Protein AF-A0A7J4T6F4-F1 (afdb_monomer_lite)

Sequence (350 aa):
MRIIFLISVFSLFSIVASASTDGDSDGIIDSIDRCQNGEIDWVSNQSTDADGDGCRDSTEDWDDDNDGFDDDANSTIADDCPNAYGLSTQGGVLGCPDSDNDGWADLNDKFPEESTQWNDTDQDGYGDELSGYQGDSCPSQQGNSTIDKFGCLDKDGDGYSNDGDDLPDNPTQYFDLDGDGYGDNRSAGALQSDAFPMNPYQWYDNDGDGYGDNVVCVHYDAHPNDVNAWAADDECDIEDDDGFEFMIPGTKITISAWDLVGIFTGGPIAVWVIFSVATRDSRCHQFEVRLRDAKSRKEIEDIATEYEKALMLRMIGIHHGLRLERLRSEFDDVFEVRDAISGIIKDEEE

Radius of gyration: 46.36 Å; chains: 1; bounding box: 112×110×120 Å

pLDDT: mean 83.95, std 15.38, range [36.62, 98.31]

Secondary structure (DSSP, 8-state):
----------------------SS-SSS-TTT-SSSS---S---STTT-SSSSS--TTTT-SSTT-SS-BS-TTSTTB-SSTTS-----STT--SS--SSSSSS-TTT-S-TT-TT----SSSSS--S-TTSTT--SSTTS-----SSSTTS--SSSSSS-TTT-S-TT-TT----SSSSS-BS---TT-SSB-S-TT-TT----SSSSSSB-S--SSSB-S-TT-TT-----S--------TT-EEPTTSS-EE-HHHHHHHHH-HHHHHHHHHHHHHHHHHHHHHHHHHHH--SHHHHHHHHHHHHHHHHTTSS-HHHHHHHHHHHHHHHHHHHHHHHHHHHHHHTT-

Structure (mmCIF, N/CA/C/O backbone):
data_AF-A0A7J4T6F4-F1
#
_entry.id   AF-A0A7J4T6F4-F1
#
loop_
_atom_site.group_PDB
_atom_site.id
_atom_site.type_symbol
_atom_site.label_atom_id
_atom_site.label_alt_id
_atom_site.label_comp_id
_atom_site.label_asym_id
_atom_site.label_entity_id
_atom_site.label_seq_id
_atom_site.pdbx_PDB_ins_code
_atom_site.Cartn_x
_atom_site.Cartn_y
_atom_site.Cartn_z
_atom_site.occupancy
_atom_site.B_iso_or_equiv
_atom_site.auth_seq_id
_atom_site.auth_comp_id
_atom_site.auth_asym_id
_atom_site.auth_atom_id
_atom_site.pdbx_PDB_model_num
ATOM 1 N N . MET A 1 1 ? -19.482 -74.159 65.803 1.00 36.62 1 MET A N 1
ATOM 2 C CA . MET A 1 1 ? -18.417 -73.273 65.267 1.00 36.62 1 MET A CA 1
ATOM 3 C C . MET A 1 1 ? -19.081 -71.936 64.954 1.00 36.62 1 MET A C 1
ATOM 5 O O . MET A 1 1 ? -20.179 -71.983 64.427 1.00 36.62 1 MET A O 1
ATOM 9 N N . ARG A 1 2 ? -18.653 -70.805 65.547 1.00 42.31 2 ARG A N 1
ATOM 10 C CA . ARG A 1 2 ? -17.517 -69.939 65.119 1.00 42.31 2 ARG A CA 1
ATOM 11 C C . ARG A 1 2 ? -17.765 -69.391 63.696 1.00 42.31 2 ARG A C 1
ATOM 13 O O . ARG A 1 2 ? -17.997 -70.222 62.832 1.00 42.31 2 ARG A O 1
ATOM 20 N N . ILE A 1 3 ? -17.709 -68.090 63.373 1.00 41.94 3 ILE A N 1
ATOM 21 C CA . ILE A 1 3 ? -17.121 -66.868 63.999 1.00 41.94 3 ILE A CA 1
ATOM 22 C C . ILE A 1 3 ? -17.815 -65.633 63.317 1.00 41.94 3 ILE A C 1
ATOM 24 O O . ILE A 1 3 ? -18.235 -65.786 62.177 1.00 41.94 3 ILE A O 1
ATOM 28 N N . ILE A 1 4 ? -18.241 -64.548 64.002 1.00 48.31 4 ILE A N 1
ATOM 29 C CA . ILE A 1 4 ? -17.524 -63.253 64.250 1.00 48.31 4 ILE A CA 1
ATOM 30 C C . ILE A 1 4 ? -17.059 -62.561 62.933 1.00 48.31 4 ILE A C 1
ATOM 32 O O . ILE A 1 4 ? -16.386 -63.224 62.156 1.00 48.31 4 ILE A O 1
ATOM 36 N N . PHE A 1 5 ? -17.332 -61.284 62.586 1.00 42.12 5 PHE A N 1
ATOM 37 C CA . PHE A 1 5 ? -17.912 -60.069 63.241 1.00 42.12 5 PHE A CA 1
ATOM 38 C C . PHE A 1 5 ? -18.680 -59.201 62.170 1.00 42.12 5 PHE A C 1
ATOM 40 O O . PHE A 1 5 ? -18.727 -59.624 61.021 1.00 42.12 5 PHE A O 1
ATOM 47 N N . LEU A 1 6 ? -19.501 -58.159 62.448 1.00 47.72 6 LEU A N 1
ATOM 48 C CA . LEU A 1 6 ? -19.208 -56.708 62.685 1.00 47.72 6 LEU A CA 1
ATOM 49 C C . LEU A 1 6 ? -18.105 -56.124 61.754 1.00 47.72 6 LEU A C 1
ATOM 51 O O . LEU A 1 6 ? -17.053 -56.731 61.625 1.00 47.72 6 LEU A O 1
ATOM 55 N N . ILE A 1 7 ? -18.247 -54.979 61.065 1.00 47.44 7 ILE A N 1
ATOM 56 C CA . ILE A 1 7 ? -18.641 -53.626 61.524 1.00 47.44 7 ILE A CA 1
ATOM 57 C C . ILE A 1 7 ? -19.332 -52.823 60.394 1.00 47.44 7 ILE A C 1
ATOM 59 O O . ILE A 1 7 ? -18.981 -52.949 59.225 1.00 47.44 7 ILE A O 1
ATOM 63 N N . SER A 1 8 ? -20.266 -51.940 60.767 1.00 54.00 8 SER A N 1
ATOM 64 C CA . SER A 1 8 ? -20.819 -50.885 59.903 1.00 54.00 8 SER A CA 1
ATOM 65 C C . SER A 1 8 ? -19.787 -49.791 59.613 1.00 54.00 8 SER A C 1
ATOM 67 O O . SER A 1 8 ? -19.358 -49.107 60.541 1.00 54.00 8 SER A O 1
ATOM 69 N N . VAL A 1 9 ? -19.506 -49.538 58.333 1.00 51.91 9 VAL A N 1
ATOM 70 C CA . VAL A 1 9 ? -19.000 -48.239 57.863 1.00 51.91 9 VAL A CA 1
ATOM 71 C C . VAL A 1 9 ? -19.960 -47.708 56.800 1.00 51.91 9 VAL A C 1
ATOM 73 O O . VAL A 1 9 ? -19.644 -47.640 55.616 1.00 51.91 9 VAL A O 1
ATOM 76 N N . PHE A 1 10 ? -21.159 -47.311 57.243 1.00 49.94 10 PHE A N 1
ATOM 77 C CA . PHE A 1 10 ? -21.814 -46.166 56.613 1.00 49.94 10 PHE A CA 1
ATOM 78 C C . PHE A 1 10 ? -20.867 -44.984 56.813 1.00 49.94 10 PHE A C 1
ATOM 80 O O . PHE A 1 10 ? -20.823 -44.388 57.890 1.00 49.94 10 PHE A O 1
ATOM 87 N N . SER A 1 11 ? -20.039 -44.715 55.804 1.00 52.16 11 SER A N 1
ATOM 88 C CA . SER A 1 11 ? -19.241 -43.501 55.791 1.00 52.16 11 SER A CA 1
ATOM 89 C C . SER A 1 11 ? -20.221 -42.343 55.717 1.00 52.16 11 SER A C 1
ATOM 91 O O . SER A 1 11 ? -20.906 -42.174 54.707 1.00 52.16 11 SER A O 1
ATOM 93 N N . LEU A 1 12 ? -20.303 -41.566 56.799 1.00 50.31 12 LEU A N 1
ATOM 94 C CA . LEU A 1 12 ? -20.814 -40.212 56.712 1.00 50.31 12 LEU A CA 1
ATOM 95 C C . LEU A 1 12 ? -19.825 -39.412 55.858 1.00 50.31 12 LEU A C 1
ATOM 97 O O . LEU A 1 12 ? -19.019 -38.644 56.375 1.00 50.31 12 LEU A O 1
ATOM 101 N N . PHE A 1 13 ? -19.982 -39.506 54.539 1.00 48.31 13 PHE A N 1
ATOM 102 C CA . PHE A 1 13 ? -20.068 -38.266 53.789 1.00 48.31 13 PHE A CA 1
ATOM 103 C C . PHE A 1 13 ? -21.356 -37.580 54.242 1.00 48.31 13 PHE A C 1
ATOM 105 O O . PHE A 1 13 ? -22.401 -37.648 53.598 1.00 48.31 13 PHE A O 1
ATOM 112 N N . SER A 1 14 ? -21.255 -36.900 55.388 1.00 50.97 14 SER A N 1
ATOM 113 C CA . SER A 1 14 ? -21.918 -35.617 55.503 1.00 50.97 14 SER A CA 1
ATOM 114 C C . SER A 1 14 ? -21.356 -34.795 54.357 1.00 50.97 14 SER A C 1
ATOM 116 O O . SER A 1 14 ? -20.292 -34.191 54.481 1.00 50.97 14 SER A O 1
ATOM 118 N N . ILE A 1 15 ? -22.064 -34.812 53.228 1.00 48.16 15 ILE A N 1
ATOM 119 C CA . ILE A 1 15 ? -22.085 -33.656 52.354 1.00 48.16 15 ILE A CA 1
ATOM 120 C C . ILE A 1 15 ? -22.646 -32.568 53.263 1.00 48.16 15 ILE A C 1
ATOM 122 O O . ILE A 1 15 ? -23.856 -32.429 53.436 1.00 48.16 15 ILE A O 1
ATOM 126 N N . VAL A 1 16 ? -21.732 -31.858 53.925 1.00 51.75 16 VAL A N 1
ATOM 127 C CA . VAL A 1 16 ? -21.954 -30.458 54.212 1.00 51.75 16 VAL A CA 1
ATOM 128 C C . VAL A 1 16 ? -22.103 -29.875 52.821 1.00 51.75 16 VAL A C 1
ATOM 130 O O . VAL A 1 16 ? -21.125 -29.544 52.159 1.00 51.75 16 VAL A O 1
ATOM 133 N N . ALA A 1 17 ? -23.351 -29.834 52.354 1.00 50.19 17 ALA A N 1
ATOM 134 C CA . ALA A 1 17 ? -23.744 -28.694 51.577 1.00 50.19 17 ALA A CA 1
ATOM 135 C C . ALA A 1 17 ? -23.343 -27.542 52.490 1.00 50.19 17 ALA A C 1
ATOM 137 O O . ALA A 1 17 ? -23.906 -27.394 53.582 1.00 50.19 17 ALA A O 1
ATOM 138 N N . SER A 1 18 ? -22.313 -26.790 52.090 1.00 52.09 18 SER A N 1
ATOM 139 C CA . SER A 1 18 ? -22.377 -25.377 52.408 1.00 52.09 18 SER A CA 1
ATOM 140 C C . SER A 1 18 ? -23.790 -25.003 52.008 1.00 52.09 18 SER A C 1
ATOM 142 O O . SER A 1 18 ? -24.180 -25.223 50.860 1.00 52.09 18 SER A O 1
ATOM 144 N N . ALA A 1 19 ? -24.580 -24.544 52.974 1.00 61.78 19 ALA A N 1
ATOM 145 C CA . ALA A 1 19 ? -25.589 -23.583 52.610 1.00 61.78 19 ALA A CA 1
ATOM 146 C C . ALA A 1 19 ? -24.750 -22.433 52.061 1.00 61.78 19 ALA A C 1
ATOM 148 O O . ALA A 1 19 ? -24.176 -21.676 52.840 1.00 61.78 19 ALA A O 1
ATOM 149 N N . SER A 1 20 ? -24.514 -22.464 50.747 1.00 67.12 20 SER A N 1
ATOM 150 C CA . SER A 1 20 ? -24.111 -21.291 50.010 1.00 67.12 20 SER A CA 1
ATOM 151 C C . SER A 1 20 ? -25.276 -20.361 50.240 1.00 67.12 20 SER A C 1
ATOM 153 O O . SER A 1 20 ? -26.385 -20.601 49.756 1.00 67.12 20 SER A O 1
ATOM 155 N N . THR A 1 21 ? -25.061 -19.458 51.182 1.00 88.00 21 THR A N 1
ATOM 156 C CA . THR A 1 21 ? -25.929 -18.321 51.327 1.00 88.00 21 THR A CA 1
ATOM 157 C C . THR A 1 21 ? -25.834 -17.538 50.024 1.00 88.00 21 THR A C 1
ATOM 159 O O . THR A 1 21 ? -24.842 -17.620 49.292 1.00 88.00 21 THR A O 1
ATOM 162 N N . ASP A 1 22 ? -26.980 -16.978 49.709 1.00 87.75 22 ASP A N 1
ATOM 163 C CA . ASP A 1 22 ? -27.350 -16.254 48.512 1.00 87.75 22 ASP A CA 1
ATOM 164 C C . ASP A 1 22 ? -28.258 -15.187 49.138 1.00 87.75 22 ASP A C 1
ATOM 166 O O . ASP A 1 22 ? -29.339 -15.506 49.666 1.00 87.75 22 ASP A O 1
ATOM 170 N N . GLY A 1 23 ? -27.658 -14.024 49.402 1.00 88.75 23 GLY A N 1
ATOM 171 C CA . GLY A 1 23 ? -28.129 -13.068 50.405 1.00 88.75 23 GLY A CA 1
ATOM 172 C C . GLY A 1 23 ? -29.380 -12.301 49.985 1.00 88.75 23 GLY A C 1
ATOM 173 O O . GLY A 1 23 ? -30.236 -12.006 50.828 1.00 88.75 23 GLY A O 1
ATOM 174 N N . ASP A 1 24 ? -29.503 -12.044 48.689 1.00 89.62 24 ASP A N 1
ATOM 175 C CA . ASP A 1 24 ? -30.585 -11.339 47.995 1.00 89.62 24 ASP A CA 1
ATOM 176 C C . ASP A 1 24 ? -31.442 -12.272 47.110 1.00 89.62 24 ASP A C 1
ATOM 178 O O . ASP A 1 24 ? -32.589 -11.924 46.804 1.00 89.62 24 ASP A O 1
ATOM 182 N N . SER A 1 25 ? -30.998 -13.515 46.868 1.00 91.38 25 SER A N 1
ATOM 183 C CA . SER A 1 25 ? -31.735 -14.564 46.140 1.00 91.38 25 SER A CA 1
ATOM 184 C C . SER A 1 25 ? -31.812 -14.356 44.625 1.00 91.38 25 SER A C 1
ATOM 186 O O . SER A 1 25 ? -32.825 -14.722 44.015 1.00 91.38 25 SER A O 1
ATOM 188 N N . ASP A 1 26 ? -30.753 -13.801 44.032 1.00 88.94 26 ASP A N 1
ATOM 189 C CA . ASP A 1 26 ? -30.593 -13.600 42.586 1.00 88.94 26 ASP A CA 1
ATOM 190 C C . ASP A 1 26 ? -30.152 -14.886 41.837 1.00 88.94 26 ASP A C 1
ATOM 192 O O . ASP A 1 26 ? -30.408 -15.045 40.641 1.00 88.94 26 ASP A O 1
ATOM 196 N N . GLY A 1 27 ? -29.564 -15.854 42.548 1.00 90.75 27 GLY A N 1
ATOM 197 C CA . GLY A 1 27 ? -29.087 -17.133 42.013 1.00 90.75 27 GLY A CA 1
ATOM 198 C C . GLY A 1 27 ? -27.564 -17.298 41.942 1.00 90.75 27 GLY A C 1
ATOM 199 O O . GLY A 1 27 ? -27.110 -18.417 41.656 1.00 90.75 27 GLY A O 1
ATOM 200 N N . ILE A 1 28 ? -26.787 -16.256 42.235 1.00 93.06 28 ILE A N 1
ATOM 201 C CA . ILE A 1 28 ? -25.352 -16.332 42.529 1.00 93.06 28 ILE A CA 1
ATOM 202 C C . ILE A 1 28 ? -25.182 -16.660 44.028 1.00 93.06 28 ILE A C 1
ATOM 204 O O . ILE A 1 28 ? -26.144 -16.865 44.765 1.00 93.06 28 ILE A O 1
ATOM 208 N N . ILE A 1 29 ? -23.955 -16.928 44.480 1.00 92.50 29 ILE A N 1
ATOM 209 C CA . ILE A 1 29 ? -23.688 -17.310 45.877 1.00 92.50 29 ILE A CA 1
ATOM 210 C C . ILE A 1 29 ? -22.691 -16.351 46.510 1.00 92.50 29 ILE A C 1
ATOM 212 O O . ILE A 1 29 ? -21.669 -16.072 45.884 1.00 92.50 29 ILE A O 1
ATOM 216 N N . ASP A 1 30 ? -22.888 -15.986 47.786 1.00 91.56 30 ASP A N 1
ATOM 217 C CA . ASP A 1 30 ? -22.103 -14.984 48.543 1.00 91.56 30 ASP A CA 1
ATOM 218 C C . ASP A 1 30 ? -20.564 -15.099 48.397 1.00 91.56 30 ASP A C 1
ATOM 220 O O . ASP A 1 30 ? -19.816 -14.185 48.725 1.00 91.56 30 ASP A O 1
ATOM 224 N N . SER A 1 31 ? -20.037 -16.273 48.034 1.00 91.19 31 SER A N 1
ATOM 225 C CA . SER A 1 31 ? -18.595 -16.513 47.889 1.00 91.19 31 SER A CA 1
ATOM 226 C C . SER A 1 31 ? -17.992 -16.136 46.531 1.00 91.19 31 SER A C 1
ATOM 228 O O . SER A 1 31 ? -16.766 -16.149 46.419 1.00 91.19 31 SER A O 1
ATOM 230 N N . ILE A 1 32 ? -18.825 -15.909 45.515 1.00 91.62 32 ILE A N 1
ATOM 231 C CA . ILE A 1 32 ? -18.430 -15.430 44.176 1.00 91.62 32 ILE A CA 1
ATOM 232 C C . ILE A 1 32 ? -19.186 -14.155 43.785 1.00 91.62 32 ILE A C 1
ATOM 234 O O . ILE A 1 32 ? -18.671 -13.403 42.975 1.00 91.62 32 ILE A O 1
ATOM 238 N N . ASP A 1 33 ? -20.329 -13.923 44.429 1.00 92.00 33 ASP A N 1
ATOM 239 C CA . ASP A 1 33 ? -21.117 -12.701 44.399 1.00 92.00 33 ASP A CA 1
ATOM 240 C C . ASP A 1 33 ? -20.319 -11.485 44.922 1.00 92.00 33 ASP A C 1
ATOM 242 O O . ASP A 1 33 ? -19.801 -11.514 46.057 1.00 92.00 33 ASP A O 1
ATOM 246 N N . ARG A 1 34 ? -20.205 -10.425 44.112 1.00 93.56 34 ARG A N 1
ATOM 247 C CA . ARG A 1 34 ? -19.601 -9.144 44.520 1.00 93.56 34 ARG A CA 1
ATOM 248 C C . ARG A 1 34 ? -20.584 -8.214 45.235 1.00 93.56 34 ARG A C 1
ATOM 250 O O . ARG A 1 34 ? -20.134 -7.414 46.065 1.00 93.56 34 ARG A O 1
ATOM 257 N N . CYS A 1 35 ? -21.886 -8.368 45.009 1.00 92.56 35 CYS A N 1
ATOM 258 C CA . CYS A 1 35 ? -22.950 -7.535 45.558 1.00 92.56 35 CYS A CA 1
ATOM 259 C C . CYS A 1 35 ? -23.656 -8.102 46.814 1.00 92.56 35 CYS A C 1
ATOM 261 O O . CYS A 1 35 ? -24.186 -7.294 47.570 1.00 92.56 35 CYS A O 1
ATOM 263 N N . GLN A 1 36 ? -23.550 -9.399 47.143 1.00 92.44 36 GLN A N 1
ATOM 264 C CA . GLN A 1 36 ? -23.856 -10.178 48.384 1.00 92.44 36 GLN A CA 1
ATOM 265 C C . GLN A 1 36 ? -25.165 -9.951 49.170 1.00 92.44 36 GLN A C 1
ATOM 267 O O . GLN A 1 36 ? -25.554 -10.802 49.973 1.00 92.44 36 GLN A O 1
ATOM 272 N N . ASN A 1 37 ? -25.736 -8.753 49.148 1.00 89.62 37 ASN A N 1
ATOM 273 C CA . ASN A 1 37 ? -26.914 -8.291 49.882 1.00 89.62 37 ASN A CA 1
ATOM 274 C C . ASN A 1 37 ? -27.552 -7.106 49.109 1.00 89.62 37 ASN A C 1
ATOM 276 O O . ASN A 1 37 ? -27.933 -6.108 49.738 1.00 89.62 37 ASN A O 1
ATOM 280 N N . GLY A 1 38 ? -27.567 -7.181 47.778 1.00 89.06 38 GLY A N 1
ATOM 281 C CA . GLY A 1 38 ? -27.990 -6.138 46.844 1.00 89.06 38 GLY A CA 1
ATOM 282 C C . GLY A 1 38 ? -29.506 -6.062 46.633 1.00 89.06 38 GLY A C 1
ATOM 283 O O . GLY A 1 38 ? -30.314 -6.324 47.538 1.00 89.06 38 GLY A O 1
ATOM 284 N N . GLU A 1 39 ? -29.916 -5.659 45.431 1.00 91.69 39 GLU A N 1
ATOM 285 C CA . GLU A 1 39 ? -31.311 -5.659 45.000 1.00 91.69 39 GLU A CA 1
ATOM 286 C C . GLU A 1 39 ? -31.886 -7.084 44.972 1.00 91.69 39 GLU A C 1
ATOM 288 O O . GLU A 1 39 ? -31.239 -8.047 44.582 1.00 91.69 39 GLU A O 1
ATOM 293 N N . ILE A 1 40 ? -33.157 -7.214 45.357 1.00 90.81 40 ILE A N 1
ATOM 294 C CA . ILE A 1 40 ? -33.899 -8.486 45.377 1.00 90.81 40 ILE A CA 1
ATOM 295 C C . ILE A 1 40 ? -34.965 -8.508 44.270 1.00 90.81 40 ILE A C 1
ATOM 297 O O . ILE A 1 40 ? -35.379 -7.452 43.794 1.00 90.81 40 ILE A O 1
ATOM 301 N N . ASP A 1 41 ? -35.510 -9.690 43.953 1.00 89.94 41 ASP A N 1
ATOM 302 C CA . ASP A 1 41 ? -36.591 -9.896 42.954 1.00 89.94 41 ASP A CA 1
ATOM 303 C C . ASP A 1 41 ? -36.142 -9.737 41.479 1.00 89.94 41 ASP A C 1
ATOM 305 O O . ASP A 1 41 ? -36.935 -9.397 40.597 1.00 89.94 41 ASP A O 1
ATOM 309 N N . TRP A 1 42 ? -34.871 -10.046 41.204 1.00 93.94 42 TRP A N 1
ATOM 310 C CA . TRP A 1 42 ? -34.296 -10.264 39.869 1.00 93.94 42 TRP A CA 1
ATOM 311 C C . TRP A 1 42 ? -33.522 -11.602 39.847 1.00 93.94 42 TRP A C 1
ATOM 313 O O . TRP A 1 42 ? -33.630 -12.374 40.799 1.00 93.94 42 TRP A O 1
ATOM 323 N N . VAL A 1 43 ? -32.847 -11.939 38.740 1.00 93.38 43 VAL A N 1
ATOM 324 C CA . VAL A 1 43 ? -32.055 -13.179 38.601 1.00 93.38 43 VAL A CA 1
ATOM 325 C C . VAL A 1 43 ? -30.832 -12.918 37.724 1.00 93.38 43 VAL A C 1
ATOM 327 O O . VAL A 1 43 ? -31.029 -12.499 36.581 1.00 93.38 43 VAL A O 1
ATOM 330 N N . SER A 1 44 ? -29.623 -13.243 38.186 1.00 94.19 44 SER A N 1
ATOM 331 C CA . SER A 1 44 ? -28.400 -13.168 37.373 1.00 94.19 44 SER A CA 1
ATOM 332 C C . SER A 1 44 ? -28.506 -13.990 36.079 1.00 94.19 44 SER A C 1
ATOM 334 O O . SER A 1 44 ? -28.909 -15.162 36.063 1.00 94.19 44 SER A O 1
ATOM 336 N N . ASN A 1 45 ? -28.212 -13.333 34.956 1.00 93.06 45 ASN A N 1
ATOM 337 C CA . ASN A 1 45 ? -28.128 -13.895 33.610 1.00 93.06 45 ASN A CA 1
ATOM 338 C C . ASN A 1 45 ? -27.566 -12.832 32.648 1.00 93.06 45 ASN A C 1
ATOM 340 O O . ASN A 1 45 ? -27.747 -11.650 32.904 1.00 93.06 45 ASN A O 1
ATOM 344 N N . GLN A 1 46 ? -27.090 -13.266 31.473 1.00 91.88 46 GLN A N 1
ATOM 345 C CA . GLN A 1 46 ? -26.502 -12.471 30.370 1.00 91.88 46 GLN A CA 1
ATOM 346 C C . GLN A 1 46 ? -27.327 -11.271 29.815 1.00 91.88 46 GLN A C 1
ATOM 348 O O . GLN A 1 46 ? -27.037 -10.768 28.734 1.00 91.88 46 GLN A O 1
ATOM 353 N N . SER A 1 47 ? -28.429 -10.863 30.444 1.00 92.81 47 SER A N 1
ATOM 354 C CA . SER A 1 47 ? -29.185 -9.651 30.094 1.00 92.81 47 SER A CA 1
ATOM 355 C C . SER A 1 47 ? -29.519 -8.747 31.290 1.00 92.81 47 SER A C 1
ATOM 357 O O . SER A 1 47 ? -30.327 -7.828 31.134 1.00 92.81 47 SER A O 1
ATOM 359 N N . THR A 1 48 ? -28.986 -9.060 32.478 1.00 94.25 48 THR A N 1
ATOM 360 C CA . THR A 1 48 ? -29.143 -8.288 33.729 1.00 94.25 48 THR A CA 1
ATOM 361 C C . THR A 1 48 ? -27.945 -8.406 34.696 1.00 94.25 48 THR A C 1
ATOM 363 O O . THR A 1 48 ? -28.085 -7.978 35.841 1.00 94.25 48 THR A O 1
ATOM 366 N N . ASP A 1 49 ? -26.890 -9.098 34.269 1.00 95.25 49 ASP A N 1
ATOM 367 C CA . ASP A 1 49 ? -25.600 -9.377 34.924 1.00 95.25 49 ASP A CA 1
ATOM 368 C C . ASP A 1 49 ? -24.683 -9.873 33.783 1.00 95.25 49 ASP A C 1
ATOM 370 O O . ASP A 1 49 ? -24.814 -11.026 33.330 1.00 95.25 49 ASP A O 1
ATOM 374 N N . ALA A 1 50 ? -23.912 -8.963 33.177 1.00 94.75 50 ALA A N 1
ATOM 375 C CA . ALA A 1 50 ? -23.186 -9.229 31.933 1.00 94.75 50 ALA A CA 1
ATOM 376 C C . ALA A 1 50 ? -21.863 -9.998 32.146 1.00 94.75 50 ALA A C 1
ATOM 378 O O . ALA A 1 50 ? -21.607 -10.940 31.380 1.00 94.75 50 ALA A O 1
ATOM 379 N N . ASP A 1 51 ? -21.075 -9.690 33.186 1.00 93.88 51 ASP A N 1
ATOM 380 C CA . ASP A 1 51 ? -19.863 -10.452 33.556 1.00 93.88 51 ASP A CA 1
ATOM 381 C C . ASP A 1 51 ? -20.161 -11.750 34.349 1.00 93.88 51 ASP A C 1
ATOM 383 O O . ASP A 1 51 ? -19.404 -12.729 34.262 1.00 93.88 51 ASP A O 1
ATOM 387 N N . GLY A 1 52 ? -21.302 -11.820 35.043 1.00 94.00 52 GLY A N 1
ATOM 388 C CA . GLY A 1 52 ? -21.735 -12.957 35.855 1.00 94.00 52 GLY A CA 1
ATOM 389 C C . GLY A 1 52 ? -21.285 -12.912 37.321 1.00 94.00 52 GLY A C 1
ATOM 390 O O . GLY A 1 52 ? -21.168 -13.986 37.933 1.00 94.00 52 GLY A O 1
ATOM 391 N N . ASP A 1 53 ? -20.964 -11.740 37.875 1.00 93.56 53 ASP A N 1
ATOM 392 C CA . ASP A 1 53 ? -20.451 -11.571 39.238 1.00 93.56 53 ASP A CA 1
ATOM 393 C C . ASP A 1 53 ? -21.517 -11.424 40.336 1.00 93.56 53 ASP A C 1
ATOM 395 O O . ASP A 1 53 ? -21.142 -11.414 41.512 1.00 93.56 53 ASP A O 1
ATOM 399 N N . GLY A 1 54 ? -22.809 -11.374 39.993 1.00 93.31 54 GLY A N 1
ATOM 400 C CA . GLY A 1 54 ? -23.923 -11.197 40.938 1.00 93.31 54 GLY A CA 1
ATOM 401 C C . GLY A 1 54 ? -24.319 -9.742 41.218 1.00 93.31 54 GLY A C 1
ATOM 402 O O . GLY A 1 54 ? -25.302 -9.499 41.921 1.00 93.31 54 GLY A O 1
ATOM 403 N N . CYS A 1 55 ? -23.614 -8.757 40.667 1.00 94.69 55 CYS A N 1
ATOM 404 C CA . CYS A 1 55 ? -24.081 -7.380 40.615 1.00 94.69 55 CYS A CA 1
ATOM 405 C C . CYS A 1 55 ? -25.094 -7.179 39.477 1.00 94.69 55 CYS A C 1
ATOM 407 O O . CYS A 1 55 ? -25.114 -7.875 38.464 1.00 94.69 55 CYS A O 1
ATOM 409 N N . ARG A 1 56 ? -26.028 -6.246 39.692 1.00 95.06 56 ARG A N 1
ATOM 410 C CA . ARG A 1 56 ? -27.137 -5.994 38.766 1.00 95.06 56 ARG A CA 1
ATOM 411 C C . ARG A 1 56 ? -26.841 -4.781 37.899 1.00 95.06 56 ARG A C 1
ATOM 413 O O . ARG A 1 56 ? -27.070 -3.664 38.389 1.00 95.06 56 ARG A O 1
ATOM 420 N N . ASP A 1 57 ? -26.497 -5.026 36.630 1.00 95.12 57 ASP A N 1
ATOM 421 C CA . ASP A 1 57 ? -26.108 -4.050 35.594 1.00 95.12 57 ASP A CA 1
ATOM 422 C C . ASP A 1 57 ? -26.660 -2.629 35.870 1.00 95.12 57 ASP A C 1
ATOM 424 O O . ASP A 1 57 ? -26.040 -1.712 36.393 1.00 95.12 57 ASP A O 1
ATOM 428 N N . SER A 1 58 ? -27.977 -2.490 35.688 1.00 92.75 58 SER A N 1
ATOM 429 C CA . SER A 1 58 ? -28.702 -1.214 35.673 1.00 92.75 58 SER A CA 1
ATOM 430 C C . SER A 1 58 ? -28.708 -0.371 36.964 1.00 92.75 58 SER A C 1
ATOM 432 O O . SER A 1 58 ? -29.411 0.648 37.002 1.00 92.75 58 SER A O 1
ATOM 434 N N . THR A 1 59 ? -28.099 -0.838 38.056 1.00 92.12 59 THR A N 1
ATOM 435 C CA . THR A 1 59 ? -28.396 -0.357 39.419 1.00 92.12 59 THR A CA 1
ATOM 436 C C . THR A 1 59 ? -27.266 -0.468 40.436 1.00 92.12 59 THR A C 1
ATOM 438 O O . THR A 1 59 ? -27.167 0.430 41.277 1.00 92.12 59 THR A O 1
ATOM 441 N N . GLU A 1 60 ? -26.488 -1.551 40.424 1.00 92.88 60 GLU A N 1
ATOM 442 C CA . GLU A 1 60 ? -25.503 -1.839 41.482 1.00 92.88 60 GLU A CA 1
ATOM 443 C C . GLU A 1 60 ? -24.107 -2.200 40.969 1.00 92.88 60 GLU A C 1
ATOM 445 O O . GLU A 1 60 ? -23.171 -2.104 41.765 1.00 92.88 60 GLU A O 1
ATOM 450 N N . ASP A 1 61 ? -23.956 -2.507 39.677 1.00 94.12 61 ASP A N 1
ATOM 451 C CA . ASP A 1 61 ? -22.651 -2.492 39.012 1.00 94.12 61 ASP A CA 1
ATOM 452 C C . ASP A 1 61 ? -22.327 -1.096 38.440 1.00 94.12 61 ASP A C 1
ATOM 454 O O . ASP A 1 61 ? -23.224 -0.259 38.281 1.00 94.12 61 ASP A O 1
ATOM 458 N N . TRP A 1 62 ? -21.035 -0.831 38.227 1.00 93.06 62 TRP A N 1
ATOM 459 C CA . TRP A 1 62 ? -20.455 0.357 37.574 1.00 93.06 62 TRP A CA 1
ATOM 460 C C . TRP A 1 62 ? -19.441 -0.012 36.463 1.00 93.06 62 TRP A C 1
ATOM 462 O O . TRP A 1 62 ? -18.823 0.893 35.899 1.00 93.06 62 TRP A O 1
ATOM 472 N N . ASP A 1 63 ? -19.209 -1.309 36.246 1.00 95.56 63 ASP A N 1
ATOM 473 C CA . ASP A 1 63 ? -18.330 -1.909 35.234 1.00 95.56 63 ASP A CA 1
ATOM 474 C C . ASP A 1 63 ? -19.005 -3.238 34.818 1.00 95.56 63 ASP A C 1
ATOM 476 O O . ASP A 1 63 ? -18.541 -4.324 35.171 1.00 95.56 63 ASP A O 1
ATOM 480 N N . ASP A 1 64 ? -20.180 -3.116 34.178 1.00 95.81 64 ASP A N 1
ATOM 481 C CA . ASP A 1 64 ? -21.171 -4.164 33.843 1.00 95.81 64 ASP A CA 1
ATOM 482 C C . ASP A 1 64 ? -20.533 -5.453 33.252 1.00 95.81 64 ASP A C 1
ATOM 484 O O . ASP A 1 64 ? -21.015 -6.563 33.503 1.00 95.81 64 ASP A O 1
ATOM 488 N N . ASP A 1 65 ? -19.452 -5.342 32.464 1.00 96.00 65 ASP A N 1
ATOM 489 C CA . ASP A 1 65 ? -18.735 -6.483 31.862 1.00 96.00 65 ASP A CA 1
ATOM 490 C C . ASP A 1 65 ? -17.308 -6.741 32.396 1.00 96.00 65 ASP A C 1
ATOM 492 O O . ASP A 1 65 ? -16.685 -7.760 32.058 1.00 96.00 65 ASP A O 1
ATOM 496 N N . ASN A 1 66 ? -16.839 -5.894 33.316 1.00 95.44 66 ASN A N 1
ATOM 497 C CA . ASN A 1 66 ? -15.583 -6.018 34.050 1.00 95.44 66 ASN A CA 1
ATOM 498 C C . ASN A 1 66 ? -14.304 -6.027 33.200 1.00 95.44 66 ASN A C 1
ATOM 500 O O . ASN A 1 66 ? -13.313 -6.710 33.521 1.00 95.44 66 ASN A O 1
ATOM 504 N N . ASP A 1 67 ? -14.292 -5.227 32.137 1.00 96.25 67 ASP A N 1
ATOM 505 C CA . ASP A 1 67 ? -13.105 -4.952 31.333 1.00 96.25 67 ASP A CA 1
ATOM 506 C C . ASP A 1 67 ? -12.191 -3.846 31.906 1.00 96.25 67 ASP A C 1
ATOM 508 O O . ASP A 1 67 ? -10.981 -3.818 31.624 1.00 96.25 67 ASP A O 1
ATOM 512 N N . GLY A 1 68 ? -12.716 -3.030 32.827 1.00 94.88 68 GLY A N 1
ATOM 513 C CA . GLY A 1 68 ? -12.010 -1.946 33.505 1.00 94.88 68 GLY A CA 1
ATOM 514 C C . GLY A 1 68 ? -12.255 -0.549 32.927 1.00 94.88 68 GLY A C 1
ATOM 515 O O . GLY A 1 68 ? -11.542 0.388 33.326 1.00 94.88 68 GLY A O 1
ATOM 516 N N . PHE A 1 69 ? -13.213 -0.400 32.014 1.00 96.56 69 PHE A N 1
ATOM 517 C CA . PHE A 1 69 ? -13.871 0.861 31.679 1.00 96.56 69 PHE A CA 1
ATOM 518 C C . PHE A 1 69 ? -15.105 1.071 32.599 1.00 96.56 69 PHE A C 1
ATOM 520 O O . PHE A 1 69 ? -15.305 0.329 33.554 1.00 96.56 69 PHE A O 1
ATOM 527 N N . ASP A 1 70 ? -15.813 2.197 32.481 1.00 95.81 70 ASP A N 1
ATOM 528 C CA . ASP A 1 70 ? -16.805 2.661 33.479 1.00 95.81 70 ASP A CA 1
ATOM 529 C C . ASP A 1 70 ? -18.116 3.049 32.786 1.00 95.81 70 ASP A C 1
ATOM 531 O O . ASP A 1 70 ? -18.107 3.874 31.870 1.00 95.81 70 ASP A O 1
ATOM 535 N N . ASP A 1 71 ? -19.252 2.513 33.229 1.00 95.31 71 ASP A N 1
ATOM 536 C CA . ASP A 1 71 ? -20.553 2.743 32.579 1.00 95.31 71 ASP A CA 1
ATOM 537 C C . ASP A 1 71 ? -21.076 4.185 32.719 1.00 95.31 71 ASP A C 1
ATOM 539 O O . ASP A 1 71 ? -21.997 4.615 32.004 1.00 95.31 71 ASP A O 1
ATOM 543 N N . ASP A 1 72 ? -20.518 4.990 33.635 1.00 93.69 72 ASP A N 1
ATOM 544 C CA . ASP A 1 72 ? -20.845 6.411 33.696 1.00 93.69 72 ASP A CA 1
ATOM 545 C C . ASP A 1 72 ? -20.266 7.138 32.475 1.00 93.69 72 ASP A C 1
ATOM 547 O O . ASP A 1 72 ? -19.090 7.491 32.422 1.00 93.69 72 ASP A O 1
ATOM 551 N N . ALA A 1 73 ? -21.139 7.522 31.542 1.00 92.50 73 ALA A N 1
ATOM 552 C CA . ALA A 1 73 ? -20.825 8.390 30.401 1.00 92.50 73 ALA A CA 1
ATOM 553 C C . ALA A 1 73 ? -20.202 9.771 30.758 1.00 92.50 73 ALA A C 1
ATOM 555 O O . ALA A 1 73 ? -19.877 10.560 29.866 1.00 92.50 73 ALA A O 1
ATOM 556 N N . ASN A 1 74 ? -20.072 10.125 32.045 1.00 93.44 74 ASN A N 1
ATOM 557 C CA . ASN A 1 74 ? -19.310 11.284 32.532 1.00 93.44 74 ASN A CA 1
ATOM 558 C C . ASN A 1 74 ? -17.882 10.935 33.005 1.00 93.44 74 ASN A C 1
ATOM 560 O O . ASN A 1 74 ? -17.122 11.848 33.355 1.00 93.44 74 ASN A O 1
ATOM 564 N N . SER A 1 75 ? -17.523 9.652 33.040 1.00 93.81 75 SER A N 1
ATOM 565 C CA . SER A 1 75 ? -16.198 9.148 33.377 1.00 93.81 75 SER A CA 1
ATOM 566 C C . SER A 1 75 ? -15.172 9.508 32.302 1.00 93.81 75 SER A C 1
ATOM 568 O O . SER A 1 75 ? -15.491 9.827 31.157 1.00 93.81 75 SER A O 1
ATOM 570 N N . THR A 1 76 ? -13.893 9.505 32.676 1.00 92.19 76 THR A N 1
ATOM 571 C CA . THR A 1 76 ? -12.787 9.738 31.725 1.00 92.19 76 THR A CA 1
ATOM 572 C C . THR A 1 76 ? -12.363 8.480 30.974 1.00 92.19 76 THR A C 1
ATOM 574 O O . THR A 1 76 ? -11.537 8.574 30.070 1.00 92.19 76 THR A O 1
ATOM 577 N N . ILE A 1 77 ? -12.891 7.335 31.399 1.00 94.25 77 ILE A N 1
ATOM 578 C CA . ILE A 1 77 ? -12.730 6.000 30.820 1.00 94.25 77 ILE A CA 1
ATOM 579 C C . ILE A 1 77 ? -14.123 5.400 30.585 1.00 94.25 77 ILE A C 1
ATOM 581 O O . ILE A 1 77 ? -14.342 4.231 30.860 1.00 94.25 77 ILE A O 1
ATOM 585 N N . ALA A 1 78 ? -15.074 6.247 30.176 1.00 96.81 78 ALA A N 1
ATOM 586 C CA . ALA A 1 78 ? -16.440 5.817 29.927 1.00 96.81 78 ALA A CA 1
ATOM 587 C C . ALA A 1 78 ? -16.455 4.728 28.849 1.00 96.81 78 ALA A C 1
ATOM 589 O O . ALA A 1 78 ? -15.819 4.928 27.811 1.00 96.81 78 ALA A O 1
ATOM 590 N N . ASP A 1 79 ? -17.156 3.629 29.101 1.00 97.19 79 ASP A N 1
ATOM 591 C CA . ASP A 1 79 ? -17.317 2.552 28.130 1.00 97.19 79 ASP A CA 1
ATOM 592 C C . ASP A 1 79 ? -18.355 2.928 27.050 1.00 97.19 79 ASP A C 1
ATOM 594 O O . ASP A 1 79 ? -19.417 3.497 27.335 1.00 97.19 79 ASP A O 1
ATOM 598 N N . ASP A 1 80 ? -18.042 2.630 25.789 1.00 97.06 80 ASP A N 1
ATOM 599 C CA . ASP A 1 80 ? -18.952 2.747 24.648 1.00 97.06 80 ASP A CA 1
ATOM 600 C C . ASP A 1 80 ? -19.690 1.417 24.345 1.00 97.06 80 ASP A C 1
ATOM 602 O O . ASP A 1 80 ? -20.677 1.422 23.594 1.00 97.06 80 ASP A O 1
ATOM 606 N N . CYS A 1 81 ? -19.269 0.300 24.952 1.00 96.56 81 CYS A N 1
ATOM 607 C CA . CYS A 1 81 ? -19.827 -1.048 24.835 1.00 96.56 81 CYS A CA 1
ATOM 608 C C . CYS A 1 81 ? -20.240 -1.765 26.155 1.00 96.56 81 CYS A C 1
ATOM 610 O O . CYS A 1 81 ? -20.189 -2.993 26.124 1.00 96.56 81 CYS A O 1
ATOM 612 N N . PRO A 1 82 ? -20.836 -1.107 27.184 1.00 95.69 82 PRO A N 1
ATOM 613 C CA . PRO A 1 82 ? -21.092 -1.598 28.561 1.00 95.69 82 PRO A CA 1
ATOM 614 C C . PRO A 1 82 ? -21.337 -3.084 28.876 1.00 95.69 82 PRO A C 1
ATOM 616 O O . PRO A 1 82 ? -21.263 -3.505 30.014 1.00 95.69 82 PRO A O 1
ATOM 619 N N . ASN A 1 83 ? -21.840 -3.895 27.951 1.00 94.69 83 ASN A N 1
ATOM 620 C CA . ASN A 1 83 ? -22.277 -5.273 28.208 1.00 94.69 83 ASN A CA 1
ATOM 621 C C . ASN A 1 83 ? -21.484 -6.278 27.341 1.00 94.69 83 ASN A C 1
ATOM 623 O O . ASN A 1 83 ? -22.016 -7.333 26.970 1.00 94.69 83 ASN A O 1
ATOM 627 N N . ALA A 1 84 ? -20.278 -5.925 26.889 1.00 95.75 84 ALA A N 1
ATOM 628 C CA . ALA A 1 84 ? -19.545 -6.628 25.841 1.00 95.75 84 ALA A CA 1
ATOM 629 C C . ALA A 1 84 ? -18.009 -6.470 25.919 1.00 95.75 84 ALA A C 1
ATOM 631 O O . ALA A 1 84 ? -17.416 -6.001 24.950 1.00 95.75 84 ALA A O 1
ATOM 632 N N . TYR A 1 85 ? -17.408 -6.997 26.996 1.00 96.12 85 TYR A N 1
ATOM 633 C CA . TYR A 1 85 ? -15.971 -7.022 27.325 1.00 96.12 85 TYR A CA 1
ATOM 634 C C . TYR A 1 85 ? -15.031 -6.634 26.178 1.00 96.12 85 TYR A C 1
ATOM 636 O O . TYR A 1 85 ? -14.839 -7.406 25.221 1.00 96.12 85 TYR A O 1
ATOM 644 N N . GLY A 1 86 ? -14.395 -5.476 26.317 1.00 96.50 86 GLY A N 1
ATOM 645 C CA . GLY A 1 86 ? -13.475 -4.922 25.344 1.00 96.50 86 GLY A CA 1
ATOM 646 C C . GLY A 1 86 ? -12.101 -4.596 25.901 1.00 96.50 86 GLY A C 1
ATOM 647 O O . GLY A 1 86 ? -11.766 -4.876 27.042 1.00 96.50 86 GLY A O 1
ATOM 648 N N . LEU A 1 87 ? -11.246 -4.048 25.040 1.00 96.19 87 LEU A N 1
ATOM 649 C CA . LEU A 1 87 ? -9.977 -3.419 25.436 1.00 96.19 87 LEU A CA 1
ATOM 650 C C . LEU A 1 87 ? -9.612 -2.242 24.509 1.00 96.19 87 LEU A C 1
ATOM 652 O O . LEU A 1 87 ? -8.485 -1.736 24.572 1.00 96.19 87 LEU A O 1
ATOM 656 N N . SER A 1 88 ? -10.542 -1.787 23.659 1.00 97.69 88 SER A N 1
ATOM 657 C CA . SER A 1 88 ? -10.299 -0.685 22.730 1.00 97.69 88 SER A CA 1
ATOM 658 C C . SER A 1 88 ? -9.966 0.615 23.477 1.00 97.69 88 SER A C 1
ATOM 660 O O . SER A 1 88 ? -10.513 0.939 24.533 1.00 97.69 88 SER A O 1
ATOM 662 N N . THR A 1 89 ? -9.015 1.379 22.940 1.00 96.44 89 THR A N 1
ATOM 663 C CA . THR A 1 89 ? -8.468 2.601 23.564 1.00 96.44 89 THR A CA 1
ATOM 664 C C . THR A 1 89 ? -8.346 3.794 22.608 1.00 96.44 89 THR A C 1
ATOM 666 O O . THR A 1 89 ? -7.966 4.889 23.034 1.00 96.44 89 THR A O 1
ATOM 669 N N . GLN A 1 90 ? -8.651 3.605 21.323 1.00 96.12 90 GLN A N 1
ATOM 670 C CA . GLN A 1 90 ? -8.504 4.584 20.245 1.00 96.12 90 GLN A CA 1
ATOM 671 C C . GLN A 1 90 ? -9.853 4.895 19.579 1.00 96.12 90 GLN A C 1
ATOM 673 O O . GLN A 1 90 ? -10.919 4.495 20.038 1.00 96.12 90 GLN A O 1
ATOM 678 N N . GLY A 1 91 ? -9.831 5.724 18.531 1.00 92.69 91 GLY A N 1
ATOM 679 C CA . GLY A 1 91 ? -11.007 6.049 17.714 1.00 92.69 91 GLY A CA 1
ATOM 680 C C . GLY A 1 91 ? -12.158 6.794 18.401 1.00 92.69 91 GLY A C 1
ATOM 681 O O . GLY A 1 91 ? -13.104 7.187 17.718 1.00 92.69 91 GLY A O 1
ATOM 682 N N . GLY A 1 92 ? -12.077 7.034 19.713 1.00 93.44 92 GLY A N 1
ATOM 683 C CA . GLY A 1 92 ? -13.202 7.520 20.513 1.00 93.44 92 GLY A CA 1
ATOM 684 C C . GLY A 1 92 ? -14.295 6.466 20.691 1.00 93.44 92 GLY A C 1
ATOM 685 O O . GLY A 1 92 ? -15.463 6.840 20.702 1.00 93.44 92 GLY A O 1
ATOM 686 N N . VAL A 1 93 ? -13.896 5.190 20.737 1.00 96.25 93 VAL A N 1
ATOM 687 C CA . VAL A 1 93 ? -14.730 4.034 21.074 1.00 96.25 93 VAL A CA 1
ATOM 688 C C . VAL A 1 93 ? -13.922 3.210 22.081 1.00 96.25 93 VAL A C 1
ATOM 690 O O . VAL A 1 93 ? -12.969 2.529 21.697 1.00 96.25 93 VAL A O 1
ATOM 693 N N . LEU A 1 94 ? -14.213 3.374 23.369 1.00 96.94 94 LEU A N 1
ATOM 694 C CA . LEU A 1 94 ? -13.509 2.732 24.489 1.00 96.94 94 LEU A CA 1
ATOM 695 C C . LEU A 1 94 ? -14.287 1.508 24.995 1.00 96.94 94 LEU A C 1
ATOM 697 O O . LEU A 1 94 ? -15.481 1.437 24.733 1.00 96.94 94 LEU A O 1
ATOM 701 N N . GLY A 1 95 ? -13.608 0.570 25.670 1.00 96.44 95 GLY A N 1
ATOM 702 C CA . GLY A 1 95 ? -14.217 -0.626 26.291 1.00 96.44 95 GLY A CA 1
ATOM 703 C C . GLY A 1 95 ? -14.955 -1.573 25.331 1.00 96.44 95 GLY A C 1
ATOM 704 O O . GLY A 1 95 ? -15.663 -2.494 25.718 1.00 96.44 95 GLY A O 1
ATOM 705 N N . CYS A 1 96 ? -14.750 -1.411 24.023 1.00 97.94 96 CYS A N 1
ATOM 706 C CA . CYS A 1 96 ? -15.358 -2.265 23.013 1.00 97.94 96 CYS A CA 1
ATOM 707 C C . CYS A 1 96 ? -14.435 -3.422 22.591 1.00 97.94 96 CYS A C 1
ATOM 709 O O . CYS A 1 96 ? -13.203 -3.315 22.704 1.00 97.94 96 CYS A O 1
ATOM 711 N N . PRO A 1 97 ? -15.007 -4.522 22.058 1.00 97.88 97 PRO A N 1
ATOM 712 C CA . PRO A 1 97 ? -14.241 -5.619 21.485 1.00 97.88 97 PRO A CA 1
ATOM 713 C C . PRO A 1 97 ? -13.265 -5.132 20.411 1.00 97.88 97 PRO A C 1
ATOM 715 O O . PRO A 1 97 ? -13.638 -4.373 19.514 1.00 97.88 97 PRO A O 1
ATOM 718 N N . ASP A 1 98 ? -12.028 -5.596 20.541 1.00 97.69 98 ASP A N 1
ATOM 719 C CA . ASP A 1 98 ? -10.870 -5.314 19.696 1.00 97.69 98 ASP A CA 1
ATOM 720 C C . ASP A 1 98 ? -10.214 -6.676 19.404 1.00 97.69 98 ASP A C 1
ATOM 722 O O . ASP A 1 98 ? -9.601 -7.303 20.281 1.00 97.69 98 ASP A O 1
ATOM 726 N N . SER A 1 99 ? -10.466 -7.208 18.208 1.00 97.25 99 SER A N 1
ATOM 727 C CA . SER A 1 99 ? -10.140 -8.590 17.852 1.00 97.25 99 SER A CA 1
ATOM 728 C C . SER A 1 99 ? -8.650 -8.813 17.551 1.00 97.25 99 SER A C 1
ATOM 730 O O . SER A 1 99 ? -8.142 -9.911 17.808 1.00 97.25 99 SER A O 1
ATOM 732 N N . ASP A 1 100 ? -7.911 -7.793 17.099 1.00 97.31 100 ASP A N 1
ATOM 733 C CA . ASP A 1 100 ? -6.482 -7.892 16.751 1.00 97.31 100 ASP A CA 1
ATOM 734 C C . ASP A 1 100 ? -5.519 -7.164 17.714 1.00 97.31 100 ASP A C 1
ATOM 736 O O . ASP A 1 100 ? -4.318 -7.470 17.731 1.00 97.31 100 ASP A O 1
ATOM 740 N N . ASN A 1 101 ? -6.071 -6.377 18.643 1.00 97.12 101 ASN A N 1
ATOM 741 C CA . ASN A 1 101 ? -5.424 -5.682 19.759 1.00 97.12 101 ASN A CA 1
ATOM 742 C C . ASN A 1 101 ? -4.549 -4.484 19.338 1.00 97.12 101 ASN A C 1
ATOM 744 O O . ASN A 1 101 ? -3.525 -4.213 19.984 1.00 97.12 101 ASN A O 1
ATOM 748 N N . ASP A 1 102 ? -4.917 -3.766 18.273 1.00 96.94 102 ASP A N 1
ATOM 749 C CA . ASP A 1 102 ? -4.266 -2.507 17.875 1.00 96.94 102 ASP A CA 1
ATOM 750 C C . ASP A 1 102 ? -4.759 -1.271 18.668 1.00 96.94 102 ASP A C 1
ATOM 752 O O . ASP A 1 102 ? -4.061 -0.249 18.754 1.00 96.94 102 ASP A O 1
ATOM 756 N N . GLY A 1 103 ? -5.908 -1.400 19.339 1.00 97.06 103 GLY A N 1
ATOM 757 C CA . GLY A 1 103 ? -6.556 -0.385 20.159 1.00 97.06 103 GLY A CA 1
ATOM 758 C C . GLY A 1 103 ? -7.800 0.254 19.535 1.00 97.06 103 GLY A C 1
ATOM 759 O O . GLY A 1 103 ? -8.459 1.030 20.235 1.00 97.06 103 GLY A O 1
ATOM 760 N N . TRP A 1 104 ? -8.142 -0.007 18.278 1.00 97.94 104 TRP A N 1
ATOM 761 C CA . TRP A 1 104 ? -9.429 0.358 17.681 1.00 97.94 104 TRP A CA 1
ATOM 762 C C . TRP A 1 104 ? -10.464 -0.745 17.939 1.00 97.94 104 TRP A C 1
ATOM 764 O O . TRP A 1 104 ? -10.130 -1.872 18.280 1.00 97.94 104 TRP A O 1
ATOM 774 N N . ALA A 1 105 ? -11.751 -0.405 17.884 1.00 98.06 105 ALA A N 1
ATOM 775 C CA . ALA A 1 105 ? -12.810 -1.368 18.165 1.00 98.06 105 ALA A CA 1
ATOM 776 C C . ALA A 1 105 ? -13.315 -1.994 16.863 1.00 98.06 105 ALA A C 1
ATOM 778 O O . ALA A 1 105 ? -13.526 -1.275 15.885 1.00 98.06 105 ALA A O 1
ATOM 779 N N . ASP A 1 106 ? -13.691 -3.274 16.879 1.00 97.56 106 ASP A N 1
ATOM 780 C CA . ASP A 1 106 ? -14.268 -4.002 15.732 1.00 97.56 106 ASP A CA 1
ATOM 781 C C . ASP A 1 106 ? -15.451 -3.260 15.063 1.00 97.56 106 ASP A C 1
ATOM 783 O O . ASP A 1 106 ? -15.792 -3.487 13.900 1.00 97.56 106 ASP A O 1
ATOM 787 N N . LEU A 1 107 ? -16.118 -2.375 15.815 1.00 96.50 107 LEU A N 1
ATOM 788 C CA . LEU A 1 107 ? -17.232 -1.537 15.372 1.00 96.50 107 LEU A CA 1
ATOM 789 C C . LEU A 1 107 ? -16.820 -0.356 14.471 1.00 96.50 107 LEU A C 1
ATOM 791 O O . LEU A 1 107 ? -17.610 0.047 13.608 1.00 96.50 107 LEU A O 1
ATOM 795 N N . ASN A 1 108 ? -15.652 0.252 14.700 1.00 96.62 108 ASN A N 1
ATOM 796 C CA . ASN A 1 108 ? -15.176 1.426 13.958 1.00 96.62 108 ASN A CA 1
ATOM 797 C C . ASN A 1 108 ? -13.937 1.157 13.091 1.00 96.62 108 ASN A C 1
ATOM 799 O 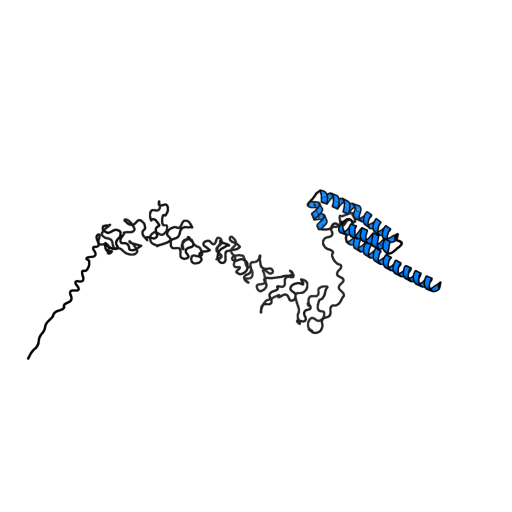O . ASN A 1 108 ? -13.733 1.910 12.131 1.00 96.62 108 ASN A O 1
ATOM 803 N N . ASP A 1 109 ? -13.220 0.070 13.356 1.00 97.81 109 ASP A N 1
ATOM 804 C CA . ASP A 1 109 ? -12.122 -0.446 12.548 1.00 97.81 109 ASP A CA 1
ATOM 805 C C . ASP A 1 109 ? -12.578 -0.871 11.126 1.00 97.81 109 ASP A C 1
ATOM 807 O O . ASP A 1 109 ? -13.755 -1.168 10.871 1.00 97.81 109 ASP A O 1
ATOM 811 N N . LYS A 1 110 ? -11.662 -0.820 10.153 1.00 97.94 110 LYS A N 1
ATOM 812 C CA . LYS A 1 110 ? -11.859 -1.262 8.759 1.00 97.94 110 LYS A CA 1
ATOM 813 C C . LYS A 1 110 ? -11.260 -2.630 8.452 1.00 97.94 110 LYS A C 1
ATOM 815 O O . LYS A 1 110 ? -11.772 -3.300 7.553 1.00 97.94 110 LYS A O 1
ATOM 820 N N . PHE A 1 111 ? -10.278 -3.071 9.225 1.00 97.94 111 PHE A N 1
ATOM 821 C CA . PHE A 1 111 ? -9.615 -4.362 9.139 1.00 97.94 111 PHE A CA 1
ATOM 822 C C . PHE A 1 111 ? -9.466 -5.005 10.539 1.00 97.94 111 PHE A C 1
ATOM 824 O O . PHE A 1 111 ? -8.336 -5.250 10.938 1.00 97.94 111 PHE A O 1
ATOM 831 N N . PRO A 1 112 ? -10.563 -5.396 11.239 1.00 97.44 112 PRO A N 1
ATOM 832 C CA . PRO A 1 112 ? -10.543 -5.875 12.643 1.00 97.44 112 PRO A CA 1
ATOM 833 C C . PRO A 1 112 ? -9.744 -7.167 12.951 1.00 97.44 112 PRO A C 1
ATOM 835 O O . PRO A 1 112 ? -9.941 -7.805 13.981 1.00 97.44 112 PRO A O 1
ATOM 838 N N . GLU A 1 113 ? -8.942 -7.653 12.009 1.00 96.94 113 GLU A N 1
ATOM 839 C CA . GLU A 1 113 ? -8.145 -8.882 12.088 1.00 96.94 113 GLU A CA 1
ATOM 840 C C . GLU A 1 113 ? -6.686 -8.627 11.618 1.00 96.94 113 GLU A C 1
ATOM 842 O O . GLU A 1 113 ? -5.934 -9.578 11.383 1.00 96.94 113 GLU A O 1
ATOM 847 N N . GLU A 1 114 ? -6.282 -7.365 11.427 1.00 97.75 114 GLU A N 1
ATOM 848 C CA . GLU A 1 114 ? -4.968 -6.926 10.938 1.00 97.75 114 GLU A CA 1
ATOM 849 C C . GLU A 1 114 ? -4.517 -5.661 11.685 1.00 97.75 114 GLU A C 1
ATOM 851 O O . GLU A 1 114 ? -4.674 -4.540 11.203 1.00 97.75 114 GLU A O 1
ATOM 856 N N . SER A 1 115 ? -3.846 -5.873 12.825 1.00 97.69 115 SER A N 1
ATOM 857 C CA . SER A 1 115 ? -3.456 -4.854 13.820 1.00 97.69 115 SER A CA 1
ATOM 858 C C . SER A 1 115 ? -2.421 -3.811 13.376 1.00 97.69 115 SER A C 1
ATOM 860 O O . SER A 1 115 ? -1.704 -3.202 14.180 1.00 97.69 115 SER A O 1
ATOM 862 N N . THR A 1 116 ? -2.276 -3.633 12.070 1.00 98.06 116 THR A N 1
ATOM 863 C CA . THR A 1 116 ? -1.489 -2.577 11.449 1.00 98.06 116 THR A CA 1
ATOM 864 C C . THR A 1 116 ? -2.315 -1.679 10.527 1.00 98.06 116 THR A C 1
ATOM 866 O O . THR A 1 116 ? -1.739 -0.758 9.946 1.00 98.06 116 THR A O 1
ATOM 869 N N . GLN A 1 117 ? -3.627 -1.917 10.399 1.00 98.12 117 GLN A N 1
ATOM 870 C CA . GLN A 1 117 ? -4.555 -1.139 9.579 1.00 98.12 117 GLN A CA 1
ATOM 871 C C . GLN A 1 117 ? -5.911 -0.977 10.274 1.00 98.12 117 GLN A C 1
ATOM 873 O O . GLN A 1 117 ? -6.620 -1.950 10.456 1.00 98.12 117 GLN A O 1
ATOM 878 N N . TRP A 1 118 ? -6.330 0.261 10.534 1.00 97.44 118 TRP A N 1
ATOM 879 C CA . TRP A 1 118 ? -7.621 0.558 11.185 1.00 97.44 118 TRP A CA 1
ATOM 880 C C . TRP A 1 118 ? -8.535 1.485 10.364 1.00 97.44 118 TRP A C 1
ATOM 882 O O . TRP A 1 118 ? -9.725 1.639 10.651 1.00 97.44 118 TRP A O 1
ATOM 892 N N . ASN A 1 119 ? -7.995 2.147 9.331 1.00 97.38 119 ASN A N 1
ATOM 893 C CA . ASN A 1 119 ? -8.710 3.129 8.512 1.00 97.38 119 ASN A CA 1
ATOM 894 C C . ASN A 1 119 ? -8.492 2.887 7.016 1.00 97.38 119 ASN A C 1
ATOM 896 O O . ASN A 1 119 ? -7.391 2.553 6.596 1.00 97.38 119 ASN A O 1
ATOM 900 N N . ASP A 1 120 ? -9.541 3.125 6.237 1.00 97.94 120 ASP A N 1
ATOM 901 C CA . ASP A 1 120 ? -9.588 3.052 4.775 1.00 97.94 120 ASP A CA 1
ATOM 902 C C . ASP A 1 120 ? -10.413 4.265 4.316 1.00 97.94 120 ASP A C 1
ATOM 904 O O . ASP A 1 120 ? -11.623 4.357 4.580 1.00 97.94 120 ASP A O 1
ATOM 908 N N . THR A 1 121 ? -9.738 5.264 3.744 1.00 98.00 121 THR A N 1
ATOM 909 C CA . THR A 1 121 ? -10.344 6.565 3.429 1.00 98.00 121 THR A CA 1
ATOM 910 C C . THR A 1 121 ? -11.215 6.536 2.169 1.00 98.00 121 THR A C 1
ATOM 912 O O . THR A 1 121 ? -12.212 7.271 2.110 1.00 98.00 121 THR A O 1
ATOM 915 N N . ASP A 1 122 ? -10.896 5.712 1.169 1.00 97.81 122 ASP A N 1
ATOM 916 C CA . ASP A 1 122 ? -11.600 5.690 -0.125 1.00 97.81 122 ASP A CA 1
ATOM 917 C C . ASP A 1 122 ? -12.362 4.391 -0.450 1.00 97.81 122 ASP A C 1
ATOM 919 O O . ASP A 1 122 ? -13.153 4.373 -1.401 1.00 97.81 122 ASP A O 1
ATOM 923 N N . GLN A 1 123 ? -12.296 3.409 0.450 1.00 97.25 123 GLN A N 1
ATOM 924 C CA . GLN A 1 123 ? -13.034 2.144 0.471 1.00 97.25 123 GLN A CA 1
ATOM 925 C C . GLN A 1 123 ? -12.653 1.192 -0.662 1.00 97.25 123 GLN A C 1
ATOM 927 O O . GLN A 1 123 ? -13.534 0.613 -1.312 1.00 97.25 123 GLN A O 1
ATOM 932 N N . ASP A 1 124 ? -11.357 1.034 -0.920 1.00 97.56 124 ASP A N 1
ATOM 933 C CA . ASP A 1 124 ? -10.834 0.056 -1.877 1.00 97.56 124 ASP A CA 1
ATOM 934 C C . ASP A 1 124 ? -10.396 -1.281 -1.249 1.00 97.56 124 ASP A C 1
ATOM 936 O O . ASP A 1 124 ? -10.331 -2.294 -1.954 1.00 97.56 124 ASP A O 1
ATOM 940 N N . GLY A 1 125 ? -10.240 -1.328 0.079 1.00 96.56 125 GLY A N 1
ATOM 941 C CA . GLY A 1 125 ? -9.812 -2.514 0.819 1.00 96.56 125 GLY A CA 1
ATOM 942 C C . GLY A 1 125 ? -8.315 -2.578 1.131 1.00 96.56 125 GLY A C 1
ATOM 943 O O . GLY A 1 125 ? -7.854 -3.637 1.565 1.00 96.56 125 GLY A O 1
ATOM 944 N N . TYR A 1 126 ? -7.573 -1.486 0.954 1.00 98.06 126 TYR A N 1
ATOM 945 C CA . TYR A 1 126 ? -6.236 -1.276 1.506 1.00 98.06 126 TYR A CA 1
ATOM 946 C C . TYR A 1 126 ? -6.277 -0.194 2.595 1.00 98.06 126 TYR A C 1
ATOM 948 O O . TYR A 1 126 ? -7.059 0.749 2.535 1.00 98.06 126 TYR A O 1
ATOM 956 N N . GLY A 1 127 ? -5.482 -0.368 3.653 1.00 98.06 127 GLY A N 1
ATOM 957 C CA . GLY A 1 127 ? -5.514 0.538 4.803 1.00 98.06 127 GLY A CA 1
ATOM 958 C C . GLY A 1 127 ? -4.548 1.713 4.662 1.00 98.06 127 GLY A C 1
ATOM 959 O O . GLY A 1 127 ? -3.432 1.548 4.172 1.00 98.06 127 GLY A O 1
ATOM 960 N N . ASP A 1 128 ? -4.954 2.895 5.126 1.00 98.25 128 ASP A N 1
ATOM 961 C CA . ASP A 1 128 ? -4.220 4.160 4.970 1.00 98.25 128 ASP A CA 1
ATOM 962 C C . ASP A 1 128 ? -2.809 4.165 5.611 1.00 98.25 128 ASP A C 1
ATOM 964 O O . ASP A 1 128 ? -1.988 5.040 5.307 1.00 98.25 128 ASP A O 1
ATOM 968 N N . GLU A 1 129 ? -2.510 3.258 6.552 1.00 97.56 129 GLU A N 1
ATOM 969 C CA . GLU A 1 129 ? -1.219 3.226 7.242 1.00 97.56 129 GLU A CA 1
ATOM 970 C C . GLU A 1 129 ? -0.162 2.555 6.353 1.00 97.56 129 GLU A C 1
ATOM 972 O O . GLU A 1 129 ? 0.031 1.339 6.337 1.00 97.56 129 GLU A O 1
ATOM 977 N N . LEU A 1 130 ? 0.572 3.395 5.618 1.00 96.81 130 LEU A N 1
ATOM 978 C CA . LEU A 1 130 ? 1.680 3.026 4.727 1.00 96.81 130 LEU A CA 1
ATOM 979 C C . LEU A 1 130 ? 2.751 2.119 5.358 1.00 96.81 130 LEU A C 1
ATOM 981 O O . LEU A 1 130 ? 3.486 1.452 4.627 1.00 96.81 130 LEU A O 1
ATOM 985 N N . SER A 1 131 ? 2.921 2.140 6.685 1.00 96.31 131 SER A N 1
ATOM 986 C CA . SER A 1 131 ? 3.877 1.263 7.376 1.00 96.31 131 SER A CA 1
ATOM 987 C C . SER A 1 131 ? 3.295 -0.082 7.827 1.00 96.31 131 SER A C 1
ATOM 989 O O . SER A 1 131 ? 4.063 -0.943 8.271 1.00 96.31 131 SER A O 1
ATOM 991 N N . GLY A 1 132 ? 1.982 -0.274 7.682 1.00 96.19 132 GLY A N 1
ATOM 992 C CA . GLY A 1 132 ? 1.267 -1.509 7.974 1.00 96.19 132 GLY A CA 1
ATOM 993 C C . GLY A 1 132 ? 1.290 -2.534 6.839 1.00 96.19 132 GLY A C 1
ATOM 994 O O . GLY A 1 132 ? 1.962 -2.383 5.812 1.00 96.19 132 GLY A O 1
ATOM 995 N N . TYR A 1 133 ? 0.560 -3.628 7.035 1.00 97.12 133 TYR A N 1
ATOM 996 C CA . TYR A 1 133 ? 0.412 -4.688 6.048 1.00 97.12 133 TYR A CA 1
ATOM 997 C C . TYR A 1 133 ? -0.346 -4.169 4.824 1.00 97.12 133 TYR A C 1
ATOM 999 O O . TYR A 1 133 ? -1.428 -3.605 4.953 1.00 97.12 133 TYR A O 1
ATOM 1007 N N . GLN A 1 134 ? 0.257 -4.335 3.641 1.00 97.25 134 GLN A N 1
ATOM 1008 C CA . GLN A 1 134 ? -0.289 -3.903 2.345 1.00 97.25 134 GLN A CA 1
ATOM 1009 C C . GLN A 1 134 ? -0.856 -2.466 2.341 1.00 97.25 134 GLN A C 1
ATOM 1011 O O . GLN A 1 134 ? -1.855 -2.212 1.677 1.00 97.25 134 GLN A O 1
ATOM 1016 N N . GLY A 1 135 ? -0.226 -1.542 3.079 1.00 98.00 135 GLY A N 1
ATOM 1017 C CA . GLY A 1 135 ? -0.722 -0.173 3.228 1.00 98.00 135 GLY A CA 1
ATOM 1018 C C . GLY A 1 135 ? -0.895 0.563 1.901 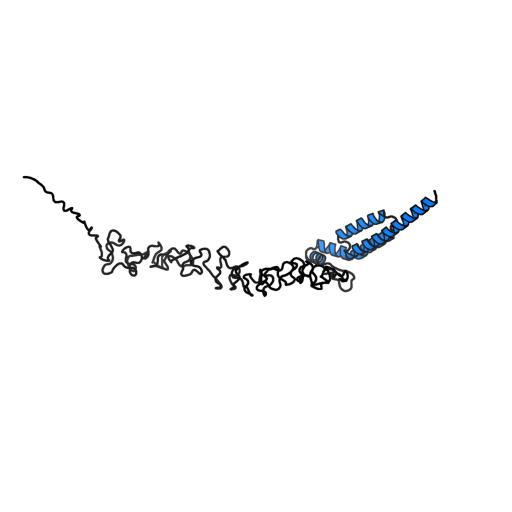1.00 98.00 135 GLY A C 1
ATOM 1019 O O . GLY A 1 135 ? -0.039 0.479 1.011 1.00 98.00 135 GLY A O 1
ATOM 1020 N N . ASP A 1 136 ? -2.008 1.281 1.789 1.00 98.31 136 ASP A N 1
ATOM 1021 C CA . ASP A 1 136 ? -2.416 1.976 0.582 1.00 98.31 136 ASP A CA 1
ATOM 1022 C C . ASP A 1 136 ? -1.429 3.094 0.227 1.00 98.31 136 ASP A C 1
ATOM 1024 O O . ASP A 1 136 ? -1.140 4.015 0.996 1.00 98.31 136 ASP A O 1
ATOM 1028 N N . SER A 1 137 ? -0.895 3.000 -0.984 1.00 98.06 137 SER A N 1
ATOM 1029 C CA . SER A 1 137 ? 0.010 3.975 -1.582 1.00 98.06 137 SER A CA 1
ATOM 1030 C C . SER A 1 137 ? -0.724 5.177 -2.190 1.00 98.06 137 SER A C 1
ATOM 1032 O O . SER A 1 137 ? -0.080 6.186 -2.498 1.00 98.06 137 SER A O 1
ATOM 1034 N N . CYS A 1 138 ? -2.050 5.101 -2.322 1.00 97.19 138 CYS A N 1
ATOM 1035 C CA . CYS A 1 138 ? -2.939 6.116 -2.869 1.00 97.19 138 CYS A CA 1
ATOM 1036 C C . CYS A 1 138 ? -4.176 6.486 -1.981 1.00 97.19 138 CYS A C 1
ATOM 1038 O O . CYS A 1 138 ? -5.232 6.637 -2.593 1.00 97.19 138 CYS A O 1
ATOM 1040 N N . PRO A 1 139 ? -4.074 6.836 -0.657 1.00 97.31 139 PRO A N 1
ATOM 1041 C CA . PRO A 1 139 ? -5.187 6.966 0.348 1.00 97.31 139 PRO A CA 1
ATOM 1042 C C . PRO A 1 139 ? -6.323 7.991 0.131 1.00 97.31 139 PRO A C 1
ATOM 1044 O O . PRO A 1 139 ? -6.834 8.622 1.060 1.00 97.31 139 PRO A O 1
ATOM 1047 N N . SER A 1 140 ? -6.660 8.294 -1.111 1.00 96.44 140 SER A N 1
ATOM 1048 C CA . SER A 1 140 ? -7.703 9.227 -1.539 1.00 96.44 140 SER A CA 1
ATOM 1049 C C . SER A 1 140 ? -8.168 8.965 -2.982 1.00 96.44 140 SER A C 1
ATOM 1051 O O . SER A 1 140 ? -8.902 9.785 -3.551 1.00 96.44 140 SER A O 1
ATOM 1053 N N . GLN A 1 141 ? -7.718 7.868 -3.592 1.00 96.44 141 GLN A N 1
ATOM 1054 C CA . GLN A 1 141 ? -8.053 7.424 -4.932 1.00 96.44 141 GLN A CA 1
ATOM 1055 C C . GLN A 1 141 ? -8.120 5.888 -4.991 1.00 96.44 141 GLN A C 1
ATOM 1057 O O . GLN A 1 141 ? -7.166 5.256 -5.436 1.00 96.44 141 GLN A O 1
ATOM 1062 N N . GLN A 1 142 ? -9.317 5.362 -4.714 1.00 97.56 142 GLN A N 1
ATOM 1063 C CA . GLN A 1 142 ? -9.669 3.947 -4.834 1.00 97.56 142 GLN A CA 1
ATOM 1064 C C . GLN A 1 142 ? -9.004 3.263 -6.031 1.00 97.56 142 GLN A C 1
ATOM 1066 O O . GLN A 1 142 ? -9.222 3.655 -7.191 1.00 97.56 142 GLN A O 1
ATOM 1071 N N . GLY A 1 143 ? -8.245 2.214 -5.730 1.00 96.81 143 GLY A N 1
ATOM 1072 C CA . GLY A 1 143 ? -7.493 1.433 -6.687 1.00 96.81 143 GLY A CA 1
ATOM 1073 C C . GLY A 1 143 ? -7.694 -0.070 -6.537 1.00 96.81 143 GLY A C 1
ATOM 1074 O O . GLY A 1 143 ? -8.737 -0.558 -6.098 1.00 96.81 143 GLY A O 1
ATOM 1075 N N . ASN A 1 144 ? -6.721 -0.808 -7.065 1.00 96.75 144 ASN A N 1
ATOM 1076 C CA . ASN A 1 144 ? -6.741 -2.265 -7.180 1.00 96.75 144 ASN A CA 1
ATOM 1077 C C . ASN A 1 144 ? -5.367 -2.887 -7.494 1.00 96.75 144 ASN A C 1
ATOM 1079 O O . ASN A 1 144 ? -5.310 -4.103 -7.676 1.00 96.75 144 ASN A O 1
ATOM 1083 N N . SER A 1 145 ? -4.280 -2.108 -7.586 1.00 98.06 145 SER A N 1
ATOM 1084 C CA . SER A 1 145 ? -2.928 -2.651 -7.770 1.00 98.06 145 SER A CA 1
ATOM 1085 C C . SER A 1 145 ? -2.477 -3.459 -6.549 1.00 98.06 145 SER A C 1
ATOM 1087 O O . SER A 1 145 ? -2.839 -3.179 -5.405 1.00 98.06 145 SER A O 1
ATOM 1089 N N . THR A 1 146 ? -1.679 -4.499 -6.800 1.00 97.56 146 THR A N 1
ATOM 1090 C CA . THR A 1 146 ? -1.364 -5.560 -5.827 1.00 97.56 146 THR A CA 1
ATOM 1091 C C . THR A 1 146 ? 0.120 -5.948 -5.756 1.00 97.56 146 THR A C 1
ATOM 1093 O O . THR A 1 146 ? 0.460 -6.886 -5.030 1.00 97.56 146 THR A O 1
ATOM 1096 N N . ILE A 1 147 ? 1.009 -5.278 -6.503 1.00 95.88 147 ILE A N 1
ATOM 1097 C CA . ILE A 1 147 ? 2.420 -5.687 -6.636 1.00 95.88 147 ILE A CA 1
ATOM 1098 C C . ILE A 1 147 ? 3.410 -4.600 -6.193 1.00 95.88 147 ILE A C 1
ATOM 1100 O O . ILE A 1 147 ? 4.237 -4.863 -5.318 1.00 95.88 147 ILE A O 1
ATOM 1104 N N . ASP A 1 148 ? 3.372 -3.410 -6.796 1.00 95.12 148 ASP A N 1
ATOM 1105 C CA . ASP A 1 148 ? 4.347 -2.330 -6.567 1.00 95.12 148 ASP A CA 1
ATOM 1106 C C . ASP A 1 148 ? 3.876 -1.307 -5.520 1.00 95.12 148 ASP A C 1
ATOM 1108 O O . ASP A 1 148 ? 4.639 -0.920 -4.632 1.00 95.12 148 ASP A O 1
ATOM 1112 N N . LYS A 1 149 ? 2.615 -0.885 -5.633 1.00 96.44 149 LYS A N 1
ATOM 1113 C CA . LYS A 1 149 ? 1.940 0.125 -4.815 1.00 96.44 149 LYS A CA 1
ATOM 1114 C C . LYS A 1 149 ? 0.535 -0.394 -4.547 1.00 96.44 149 LYS A C 1
ATOM 1116 O O . LYS A 1 149 ? -0.268 -0.446 -5.470 1.00 96.44 149 LYS A O 1
ATOM 1121 N N . PHE A 1 150 ? 0.239 -0.835 -3.330 1.00 98.06 150 PHE A N 1
ATOM 1122 C CA . PHE A 1 150 ? -1.111 -1.300 -2.988 1.00 98.06 150 PHE A CA 1
ATOM 1123 C C . PHE A 1 150 ? -2.112 -0.137 -3.043 1.00 98.06 150 PHE A C 1
ATOM 1125 O O . PHE A 1 150 ? -1.699 1.003 -2.848 1.00 98.06 150 PHE A O 1
ATOM 1132 N N . GLY A 1 151 ? -3.372 -0.425 -3.381 1.00 97.12 151 GLY A N 1
ATOM 1133 C CA . GLY A 1 151 ? -4.490 0.536 -3.429 1.00 97.12 151 GLY A CA 1
ATOM 1134 C C . GLY A 1 151 ? -4.408 1.665 -4.467 1.00 97.12 151 GLY A C 1
ATOM 1135 O O . GLY A 1 151 ? -5.285 2.514 -4.583 1.00 97.12 151 GLY A O 1
ATOM 1136 N N . CYS A 1 152 ? -3.401 1.653 -5.341 1.00 98.06 152 CYS A N 1
ATOM 1137 C CA . CYS A 1 152 ? -3.355 2.562 -6.482 1.00 98.06 152 CYS A CA 1
ATOM 1138 C C . CYS A 1 152 ? -4.161 2.036 -7.685 1.00 98.06 152 CYS A C 1
ATOM 1140 O O . CYS A 1 152 ? -4.515 0.860 -7.797 1.00 98.06 152 CYS A O 1
ATOM 1142 N N . LEU A 1 153 ? -4.493 2.932 -8.617 1.00 97.81 153 LEU A N 1
ATOM 1143 C CA . LEU A 1 153 ? -5.248 2.563 -9.814 1.00 97.81 153 LEU A CA 1
ATOM 1144 C C . LEU A 1 153 ? -4.399 1.665 -10.732 1.00 97.81 153 LEU A C 1
ATOM 1146 O O . LEU A 1 153 ? -3.350 2.104 -11.207 1.00 97.81 153 LEU A O 1
ATOM 1150 N N . ASP A 1 154 ? -4.915 0.477 -11.041 1.00 97.88 154 ASP A N 1
ATOM 1151 C CA . ASP A 1 154 ? -4.407 -0.481 -12.032 1.00 97.88 154 ASP A CA 1
ATOM 1152 C C . ASP A 1 154 ? -5.475 -0.619 -13.130 1.00 97.88 154 ASP A C 1
ATOM 1154 O O . ASP A 1 154 ? -6.627 -0.986 -12.871 1.00 97.88 154 ASP A O 1
ATOM 1158 N N . LYS A 1 155 ? -5.128 -0.208 -14.353 1.00 97.19 155 LYS A N 1
ATOM 1159 C CA . LYS A 1 155 ? -6.096 0.012 -15.436 1.00 97.19 155 LYS A CA 1
ATOM 1160 C C . LYS A 1 155 ? -6.390 -1.228 -16.270 1.00 97.19 155 LYS A C 1
ATOM 1162 O O . LYS A 1 155 ? -7.492 -1.304 -16.826 1.00 97.19 155 LYS A O 1
ATOM 1167 N N . ASP A 1 156 ? -5.448 -2.154 -16.389 1.00 96.25 156 ASP A N 1
ATOM 1168 C CA . ASP A 1 156 ? -5.604 -3.355 -17.212 1.00 96.25 156 ASP A CA 1
ATOM 1169 C C . ASP A 1 156 ? -5.706 -4.657 -16.395 1.00 96.25 156 ASP A C 1
ATOM 1171 O O . ASP A 1 156 ? -6.283 -5.635 -16.888 1.00 96.25 156 ASP A O 1
ATOM 1175 N N . GLY A 1 157 ? -5.335 -4.617 -15.114 1.00 96.38 157 GLY A N 1
ATOM 1176 C CA . GLY A 1 157 ? -5.584 -5.649 -14.115 1.00 96.38 157 GLY A CA 1
ATOM 1177 C C . GLY A 1 157 ? -4.449 -6.654 -13.946 1.00 96.38 157 GLY A C 1
ATOM 1178 O O . GLY A 1 157 ? -4.728 -7.790 -13.545 1.00 96.38 157 GLY A O 1
ATOM 1179 N N . ASP A 1 158 ? -3.212 -6.297 -14.291 1.00 95.12 158 ASP A N 1
ATOM 1180 C CA . ASP A 1 158 ? -2.048 -7.180 -14.152 1.00 95.12 158 ASP A CA 1
ATOM 1181 C C . ASP A 1 158 ? -1.429 -7.186 -12.736 1.00 95.12 158 ASP A C 1
ATOM 1183 O O . ASP A 1 158 ? -0.737 -8.140 -12.358 1.00 95.12 158 ASP A O 1
ATOM 1187 N N . GLY A 1 159 ? -1.776 -6.184 -11.919 1.00 96.44 159 GLY A N 1
ATOM 1188 C CA . GLY A 1 159 ? -1.350 -6.009 -10.537 1.00 96.44 159 GLY A CA 1
ATOM 1189 C C . GLY A 1 159 ? -0.358 -4.866 -10.301 1.00 96.44 159 GLY A C 1
ATOM 1190 O O . GLY A 1 159 ? -0.153 -4.520 -9.132 1.00 96.44 159 GLY A O 1
ATOM 1191 N N . TYR A 1 160 ? 0.232 -4.265 -11.334 1.00 97.00 160 TYR A N 1
ATOM 1192 C CA . TYR A 1 160 ? 1.054 -3.059 -11.209 1.00 97.00 160 TYR A CA 1
ATOM 1193 C C . TYR A 1 160 ? 0.200 -1.781 -11.265 1.00 97.00 160 TYR A C 1
ATOM 1195 O O . TYR A 1 160 ? -0.841 -1.710 -11.912 1.00 97.00 160 TYR A O 1
ATOM 1203 N N . SER A 1 161 ? 0.610 -0.745 -10.534 1.00 97.88 161 SER A N 1
ATOM 1204 C CA . SER A 1 161 ? -0.053 0.560 -10.568 1.00 97.88 161 SER A CA 1
ATOM 1205 C C . SER A 1 161 ? 0.281 1.321 -11.853 1.00 97.88 161 SER A C 1
ATOM 1207 O O . SER A 1 161 ? 1.425 1.312 -12.291 1.00 97.88 161 SER A O 1
ATOM 1209 N N . ASN A 1 162 ? -0.654 2.115 -12.389 1.00 95.75 162 ASN A N 1
ATOM 1210 C CA . ASN A 1 162 ? -0.437 2.934 -13.603 1.00 95.75 162 ASN A CA 1
ATOM 1211 C C . ASN A 1 162 ? 0.750 3.930 -13.538 1.00 95.75 162 ASN A C 1
ATOM 1213 O O . ASN A 1 162 ? 1.054 4.583 -14.534 1.00 95.75 162 ASN A O 1
ATOM 1217 N N . ASP A 1 163 ? 1.337 4.151 -12.357 1.00 95.00 163 ASP A N 1
ATOM 1218 C CA . ASP A 1 163 ? 2.491 5.037 -12.116 1.00 95.00 163 ASP A CA 1
ATOM 1219 C C . ASP A 1 163 ? 3.789 4.241 -11.848 1.00 95.00 163 ASP A C 1
ATOM 1221 O O . ASP A 1 163 ? 4.852 4.824 -11.648 1.00 95.00 163 ASP A O 1
ATOM 1225 N N . GLY A 1 164 ? 3.707 2.913 -11.739 1.00 92.00 164 GLY A N 1
ATOM 1226 C CA . GLY A 1 164 ? 4.839 1.982 -11.644 1.00 92.00 164 GLY A CA 1
ATOM 1227 C C . GLY A 1 164 ? 4.882 0.945 -12.772 1.00 92.00 164 GLY A C 1
ATOM 1228 O O . GLY A 1 164 ? 5.747 0.076 -12.743 1.00 92.00 164 GLY A O 1
ATOM 1229 N N . ASP A 1 165 ? 3.959 1.055 -13.724 1.00 96.31 165 ASP A N 1
ATOM 1230 C CA . ASP A 1 165 ? 3.816 0.246 -14.927 1.00 96.31 165 ASP A CA 1
ATOM 1231 C C . ASP A 1 165 ? 4.232 1.079 -16.152 1.00 96.31 165 ASP A C 1
ATOM 1233 O O . ASP A 1 165 ? 3.729 2.188 -16.368 1.00 96.31 165 ASP A O 1
ATOM 1237 N N . ASP A 1 166 ? 5.167 0.550 -16.942 1.00 95.50 166 ASP A N 1
ATOM 1238 C CA . ASP A 1 166 ? 5.653 1.194 -18.163 1.00 95.50 166 ASP A CA 1
ATOM 1239 C C . ASP A 1 166 ? 4.693 1.013 -19.367 1.00 95.50 166 ASP A C 1
ATOM 1241 O O . ASP A 1 166 ? 4.730 1.819 -20.303 1.00 95.50 166 ASP A O 1
ATOM 1245 N N . LEU A 1 167 ? 3.781 0.023 -19.347 1.00 95.25 167 LEU A N 1
ATOM 1246 C CA . LEU A 1 167 ? 2.750 -0.202 -20.374 1.00 95.25 167 LEU A CA 1
ATOM 1247 C C . LEU A 1 167 ? 1.298 -0.329 -19.812 1.00 95.25 167 LEU A C 1
ATOM 1249 O O . LEU A 1 167 ? 0.659 -1.345 -20.092 1.00 95.25 167 LEU A O 1
ATOM 1253 N N . PRO A 1 168 ? 0.684 0.727 -19.210 1.00 95.19 168 PRO A N 1
ATOM 1254 C CA . PRO A 1 168 ? -0.638 0.701 -18.521 1.00 95.19 168 PRO A CA 1
ATOM 1255 C C . PRO A 1 168 ? -1.916 0.463 -19.362 1.00 95.19 168 PRO A C 1
ATOM 1257 O O . PRO A 1 168 ? -2.992 1.028 -19.102 1.00 95.19 168 PRO A O 1
ATOM 1260 N N . ASP A 1 169 ? -1.794 -0.265 -20.464 1.00 94.88 169 ASP A N 1
ATOM 1261 C CA . ASP A 1 169 ? -2.846 -0.719 -21.378 1.00 94.88 169 ASP A CA 1
ATOM 1262 C C . ASP A 1 169 ? -2.613 -2.179 -21.851 1.00 94.88 169 ASP A C 1
ATOM 1264 O O . ASP A 1 169 ? -3.396 -2.685 -22.667 1.00 94.88 169 ASP A O 1
ATOM 1268 N N . ASN A 1 170 ? -1.546 -2.855 -21.401 1.00 95.31 170 ASN A N 1
ATOM 1269 C CA . ASN A 1 170 ? -1.183 -4.219 -21.777 1.00 95.31 170 ASN A CA 1
ATOM 1270 C C . ASN A 1 170 ? -1.056 -5.125 -20.532 1.00 95.31 170 ASN A C 1
ATOM 1272 O O . ASN A 1 170 ? 0.041 -5.242 -19.990 1.00 95.31 170 ASN A O 1
ATOM 1276 N N . PRO A 1 171 ? -2.089 -5.931 -20.196 1.00 96.12 171 PRO A N 1
ATOM 1277 C CA . PRO A 1 171 ? -2.153 -6.729 -18.961 1.00 96.12 171 PRO A CA 1
ATOM 1278 C C . PRO A 1 171 ? -1.247 -7.976 -18.960 1.00 96.12 171 PRO A C 1
ATOM 1280 O O . PRO A 1 171 ? -1.564 -9.026 -18.392 1.00 96.12 171 PRO A O 1
ATOM 1283 N N . THR A 1 172 ? -0.156 -7.923 -19.717 1.00 96.06 172 THR A N 1
ATOM 1284 C CA . THR A 1 172 ? 0.907 -8.921 -19.755 1.00 96.06 172 THR A CA 1
ATOM 1285 C C . THR A 1 172 ? 2.309 -8.306 -19.735 1.00 96.06 172 THR A C 1
ATOM 1287 O O . THR A 1 172 ? 3.279 -9.069 -19.727 1.00 96.06 172 THR A O 1
ATOM 1290 N N . GLN A 1 173 ? 2.431 -6.974 -19.736 1.00 96.12 173 GLN A N 1
ATOM 1291 C CA . GLN A 1 173 ? 3.684 -6.230 -19.820 1.00 96.12 173 GLN A CA 1
ATOM 1292 C C . GLN A 1 173 ? 3.660 -5.053 -18.851 1.00 96.12 173 GLN A C 1
ATOM 1294 O O . GLN A 1 173 ? 2.786 -4.214 -18.961 1.00 96.12 173 GLN A O 1
ATOM 1299 N N . TYR A 1 174 ? 4.661 -4.987 -17.975 1.00 94.50 174 TYR A N 1
ATOM 1300 C CA . TYR A 1 174 ? 4.732 -4.019 -16.873 1.00 94.50 174 TYR A CA 1
ATOM 1301 C C . TYR A 1 174 ? 6.132 -3.398 -16.698 1.00 94.50 174 TYR A C 1
ATOM 1303 O O . TYR A 1 174 ? 6.430 -2.776 -15.682 1.00 94.50 174 TYR A O 1
ATOM 1311 N N . PHE A 1 175 ? 7.029 -3.633 -17.660 1.00 93.56 175 PHE A N 1
ATOM 1312 C CA . PHE A 1 175 ? 8.401 -3.117 -17.694 1.00 93.56 175 PHE A CA 1
ATOM 1313 C C . PHE A 1 175 ? 8.820 -2.884 -19.148 1.00 93.56 175 PHE A C 1
ATOM 1315 O O . PHE A 1 175 ? 8.643 -3.786 -19.971 1.00 93.56 175 PHE A O 1
ATOM 1322 N N . ASP A 1 176 ? 9.403 -1.721 -19.429 1.00 94.50 176 ASP A N 1
ATOM 1323 C CA . ASP A 1 176 ? 9.993 -1.332 -20.718 1.00 94.50 176 ASP A CA 1
ATOM 1324 C C . ASP A 1 176 ? 11.340 -0.632 -20.453 1.00 94.50 176 ASP A C 1
ATOM 1326 O O . ASP A 1 176 ? 11.407 0.562 -20.145 1.00 94.50 176 ASP A O 1
ATOM 1330 N N . LEU A 1 177 ? 12.438 -1.397 -20.483 1.00 93.00 177 LEU A N 1
ATOM 1331 C CA . LEU A 1 177 ? 13.760 -0.906 -20.079 1.00 93.00 177 LEU A CA 1
ATOM 1332 C C . LEU A 1 177 ? 14.359 0.155 -21.025 1.00 93.00 177 LEU A C 1
ATOM 1334 O O . LEU A 1 177 ? 15.234 0.916 -20.587 1.00 93.00 177 LEU A O 1
ATOM 1338 N N . ASP A 1 178 ? 13.930 0.234 -22.288 1.00 89.94 178 ASP A N 1
ATOM 1339 C CA . ASP A 1 178 ? 14.472 1.195 -23.260 1.00 89.94 178 ASP A CA 1
ATOM 1340 C C . ASP A 1 178 ? 13.459 2.193 -23.854 1.00 89.94 178 ASP A C 1
ATOM 1342 O O . ASP A 1 178 ? 13.876 3.248 -24.354 1.00 89.94 178 ASP A O 1
ATOM 1346 N N . GLY A 1 179 ? 12.162 1.964 -23.652 1.00 92.81 179 GLY A N 1
ATOM 1347 C CA . GLY A 1 179 ? 11.077 2.906 -23.908 1.00 92.81 179 GLY A CA 1
ATOM 1348 C C . GLY A 1 179 ? 10.497 2.844 -25.320 1.00 92.81 179 GLY A C 1
ATOM 1349 O O . GLY A 1 179 ? 10.002 3.872 -25.801 1.00 92.81 179 GLY A O 1
ATOM 1350 N N . ASP A 1 180 ? 10.595 1.707 -26.015 1.00 90.62 180 ASP A N 1
ATOM 1351 C CA . ASP A 1 180 ? 10.082 1.549 -27.383 1.00 90.62 180 ASP A CA 1
ATOM 1352 C C . ASP A 1 180 ? 8.598 1.134 -27.480 1.00 90.62 180 ASP A C 1
ATOM 1354 O O . ASP A 1 180 ? 7.984 1.247 -28.552 1.00 90.62 180 ASP A O 1
ATOM 1358 N N . GLY A 1 181 ? 7.984 0.761 -26.352 1.00 92.25 181 GLY A N 1
ATOM 1359 C CA . GLY A 1 181 ? 6.588 0.344 -26.244 1.00 92.25 181 GLY A CA 1
ATOM 1360 C C . GLY A 1 181 ? 6.348 -1.162 -26.393 1.00 92.25 181 GLY A C 1
ATOM 1361 O O . GLY A 1 181 ? 5.186 -1.569 -26.526 1.00 92.25 181 GLY A O 1
ATOM 1362 N N . TYR A 1 182 ? 7.397 -1.985 -26.380 1.00 94.25 182 TYR A N 1
ATOM 1363 C CA . TYR A 1 182 ? 7.335 -3.438 -26.217 1.00 94.25 182 TYR A CA 1
ATOM 1364 C C . TYR A 1 182 ? 7.924 -3.824 -24.857 1.00 94.25 182 TYR A C 1
ATOM 1366 O O . TYR A 1 182 ? 8.900 -3.253 -24.394 1.00 94.25 182 TYR A O 1
ATOM 1374 N N . GLY A 1 183 ? 7.293 -4.780 -24.176 1.00 95.56 183 GLY A N 1
ATOM 1375 C CA . GLY A 1 183 ? 7.607 -5.044 -22.774 1.00 95.56 183 GLY A CA 1
ATOM 1376 C C . GLY A 1 183 ? 8.578 -6.202 -22.555 1.00 95.56 183 GLY A C 1
ATOM 1377 O O . GLY A 1 183 ? 8.547 -7.220 -23.250 1.00 95.56 183 GLY A O 1
ATOM 1378 N N . ASP A 1 184 ? 9.390 -6.100 -21.509 1.00 94.75 184 ASP A N 1
ATOM 1379 C CA . ASP A 1 184 ? 10.421 -7.076 -21.141 1.00 94.75 184 ASP A CA 1
ATOM 1380 C C . ASP A 1 184 ? 9.883 -8.460 -20.727 1.00 94.75 184 ASP A C 1
ATOM 1382 O O . ASP A 1 184 ? 10.634 -9.445 -20.641 1.00 94.75 184 ASP A O 1
ATOM 1386 N N . ASN A 1 185 ? 8.587 -8.586 -20.424 1.00 93.44 185 ASN A N 1
ATOM 1387 C CA . ASN A 1 185 ? 8.029 -9.822 -19.894 1.00 93.44 185 ASN A CA 1
ATOM 1388 C C . ASN A 1 185 ? 7.936 -10.897 -20.987 1.00 93.44 185 ASN A C 1
ATOM 1390 O O . ASN A 1 185 ? 7.086 -10.868 -21.882 1.00 93.44 185 ASN A O 1
ATOM 1394 N N . ARG A 1 186 ? 8.787 -11.922 -20.865 1.00 91.12 186 ARG A N 1
ATOM 1395 C CA . ARG A 1 186 ? 8.797 -13.128 -21.718 1.00 91.12 186 ARG A CA 1
ATOM 1396 C C . ARG A 1 186 ? 8.082 -14.328 -21.087 1.00 91.12 186 ARG A C 1
ATOM 1398 O O . ARG A 1 186 ? 8.361 -15.480 -21.430 1.00 91.12 186 ARG A O 1
ATOM 1405 N N . SER A 1 187 ? 7.179 -14.084 -20.136 1.00 90.75 187 SER A N 1
ATOM 1406 C CA . SER A 1 187 ? 6.340 -15.129 -19.543 1.00 90.75 187 SER A CA 1
ATOM 1407 C C . SER A 1 187 ? 5.457 -15.814 -20.591 1.00 90.75 187 SER A C 1
ATOM 1409 O O . SER A 1 187 ? 5.043 -15.223 -21.586 1.00 90.75 187 SER A O 1
ATOM 1411 N N . ALA A 1 188 ? 5.151 -17.096 -20.379 1.00 89.44 188 ALA A N 1
ATOM 1412 C CA . ALA A 1 188 ? 4.391 -17.883 -21.345 1.00 89.44 188 ALA A CA 1
ATOM 1413 C C . ALA A 1 188 ? 2.956 -17.345 -21.512 1.00 89.44 188 ALA A C 1
ATOM 1415 O O . ALA A 1 188 ? 2.117 -17.529 -20.633 1.00 89.44 188 ALA A O 1
ATOM 1416 N N . GLY A 1 189 ? 2.677 -16.740 -22.670 1.00 85.88 189 GLY A N 1
ATOM 1417 C CA . GLY A 1 189 ? 1.394 -16.102 -22.980 1.00 85.88 189 GLY A CA 1
ATOM 1418 C C . GLY A 1 189 ? 1.417 -14.572 -22.939 1.00 85.88 189 GLY A C 1
ATOM 1419 O O . GLY A 1 189 ? 0.386 -13.976 -23.238 1.00 85.88 189 GLY A O 1
ATOM 1420 N N . ALA A 1 190 ? 2.560 -13.954 -22.621 1.00 92.00 190 ALA A N 1
ATOM 1421 C CA . ALA A 1 190 ? 2.735 -12.515 -22.750 1.00 92.00 190 ALA A CA 1
ATOM 1422 C C . ALA A 1 190 ? 2.619 -12.056 -24.215 1.00 92.00 190 ALA A C 1
ATOM 1424 O O . ALA A 1 190 ? 2.950 -12.797 -25.149 1.00 92.00 190 ALA A O 1
ATOM 1425 N N . LEU A 1 191 ? 2.096 -10.848 -24.410 1.00 91.69 191 LEU A N 1
ATOM 1426 C CA . LEU A 1 191 ? 1.892 -10.211 -25.708 1.00 91.69 191 LEU A CA 1
ATOM 1427 C C . LEU A 1 191 ? 2.837 -9.018 -25.839 1.00 91.69 191 LEU A C 1
ATOM 1429 O O . LEU A 1 191 ? 3.145 -8.374 -24.843 1.00 91.69 191 LEU A O 1
ATOM 1433 N N . GLN A 1 192 ? 3.275 -8.711 -27.064 1.00 91.94 192 GLN A N 1
ATOM 1434 C CA . GLN A 1 192 ? 4.215 -7.608 -27.328 1.00 91.94 192 GLN A CA 1
ATOM 1435 C C . GLN A 1 192 ? 5.500 -7.702 -26.482 1.00 91.94 192 GLN A C 1
ATOM 1437 O O . GLN A 1 192 ? 6.014 -6.687 -26.030 1.00 91.94 192 GLN A O 1
ATOM 1442 N N . SER A 1 193 ? 5.994 -8.926 -26.251 1.00 94.56 193 SER A N 1
ATOM 1443 C CA . SER A 1 193 ? 7.281 -9.139 -25.591 1.00 94.56 193 SER A CA 1
ATOM 1444 C C . SER A 1 193 ? 8.417 -8.634 -26.472 1.00 94.56 193 SER A C 1
ATOM 1446 O O . SER A 1 193 ? 8.528 -9.068 -27.621 1.00 94.56 193 SER A O 1
ATOM 1448 N N . ASP A 1 194 ? 9.272 -7.797 -25.909 1.00 94.31 194 ASP A N 1
ATOM 1449 C CA . ASP A 1 194 ? 10.471 -7.293 -26.553 1.00 94.31 194 ASP A CA 1
ATOM 1450 C C . ASP A 1 194 ? 11.563 -8.384 -26.666 1.00 94.31 194 ASP A C 1
ATOM 1452 O O . ASP A 1 194 ? 11.850 -9.145 -25.729 1.00 94.31 194 ASP A O 1
ATOM 1456 N N . ALA A 1 195 ? 12.166 -8.471 -27.854 1.00 93.00 195 ALA A N 1
ATOM 1457 C CA . ALA A 1 195 ? 13.296 -9.326 -28.184 1.00 93.00 195 ALA A CA 1
ATOM 1458 C C . ALA A 1 195 ? 14.673 -8.735 -27.795 1.00 93.00 195 ALA A C 1
ATOM 1460 O O . ALA A 1 195 ? 15.576 -9.539 -27.513 1.00 93.00 195 ALA A O 1
ATOM 1461 N N . PHE A 1 196 ? 14.843 -7.411 -27.662 1.00 91.50 196 PHE A N 1
ATOM 1462 C CA . PHE A 1 196 ? 16.125 -6.747 -27.363 1.00 91.50 196 PHE A CA 1
ATOM 1463 C C . PHE A 1 196 ? 16.044 -5.611 -26.302 1.00 91.50 196 PHE A C 1
ATOM 1465 O O . PHE A 1 196 ? 16.274 -4.465 -26.673 1.00 91.50 196 PHE A O 1
ATOM 1472 N N . PRO A 1 197 ? 15.962 -5.940 -24.986 1.00 91.38 197 PRO A N 1
ATOM 1473 C CA . PRO A 1 197 ? 15.694 -5.041 -23.828 1.00 91.38 197 PRO A CA 1
ATOM 1474 C C . PRO A 1 197 ? 16.564 -3.800 -23.576 1.00 91.38 197 PRO A C 1
ATOM 1476 O O . PRO A 1 197 ? 16.587 -3.254 -22.475 1.00 91.38 197 PRO A O 1
ATOM 1479 N N . MET A 1 198 ? 17.454 -3.450 -24.492 1.00 88.62 198 MET A N 1
ATOM 1480 C CA . MET A 1 198 ? 18.416 -2.356 -24.364 1.00 88.62 198 MET A CA 1
ATOM 1481 C C . MET A 1 198 ? 18.633 -1.636 -25.704 1.00 88.62 198 MET A C 1
ATOM 1483 O O . MET A 1 198 ? 19.628 -0.920 -25.862 1.00 88.62 198 MET A O 1
ATOM 1487 N N . ASN A 1 199 ? 17.783 -1.888 -26.697 1.00 86.19 199 ASN A N 1
ATOM 1488 C CA . ASN A 1 199 ? 17.875 -1.366 -28.045 1.00 86.19 199 ASN A CA 1
ATOM 1489 C C . ASN A 1 199 ? 16.489 -0.889 -28.525 1.00 86.19 199 ASN A C 1
ATOM 1491 O O . ASN A 1 199 ? 15.835 -1.639 -29.249 1.00 86.19 199 ASN A O 1
ATOM 1495 N N . PRO A 1 200 ? 16.119 0.389 -28.284 1.00 89.62 200 PRO A N 1
ATOM 1496 C CA . PRO A 1 200 ? 14.768 0.940 -28.511 1.00 89.62 200 PRO A CA 1
ATOM 1497 C C . PRO A 1 200 ? 14.395 1.136 -29.995 1.00 89.62 200 PRO A C 1
ATOM 1499 O O . PRO A 1 200 ? 13.596 1.990 -30.388 1.00 89.62 200 PRO A O 1
ATOM 1502 N N . TYR A 1 201 ? 15.077 0.398 -30.859 1.00 86.94 201 TYR A N 1
ATOM 1503 C CA . TYR A 1 201 ? 14.911 0.337 -32.297 1.00 86.94 201 TYR A CA 1
ATOM 1504 C C . TYR A 1 201 ? 14.595 -1.097 -32.763 1.00 86.94 201 TYR A C 1
ATOM 1506 O O . TYR A 1 201 ? 14.230 -1.286 -33.924 1.00 86.94 201 TYR A O 1
ATOM 1514 N N . GLN A 1 202 ? 14.748 -2.109 -31.901 1.00 89.44 202 GLN A N 1
ATOM 1515 C CA . GLN A 1 202 ? 14.583 -3.523 -32.226 1.00 89.44 202 GLN A CA 1
ATOM 1516 C C . GLN A 1 202 ? 13.816 -4.245 -31.122 1.00 89.44 202 GLN A C 1
ATOM 1518 O O . GLN A 1 202 ? 14.325 -4.389 -30.028 1.00 89.44 202 GLN A O 1
ATOM 1523 N N . TRP A 1 203 ? 12.660 -4.804 -31.470 1.00 91.25 203 TRP A N 1
ATOM 1524 C CA . TRP A 1 203 ? 11.764 -5.490 -30.535 1.00 91.25 203 TRP A CA 1
ATOM 1525 C C . TRP A 1 203 ? 11.249 -6.840 -31.038 1.00 91.25 203 TRP A C 1
ATOM 1527 O O . TRP A 1 203 ? 10.518 -7.545 -30.344 1.00 91.25 203 TRP A O 1
ATOM 1537 N N . TYR A 1 204 ? 11.604 -7.217 -32.268 1.00 91.81 204 TYR A N 1
ATOM 1538 C CA . TYR A 1 204 ? 11.090 -8.407 -32.937 1.00 91.81 204 TYR A CA 1
ATOM 1539 C C . TYR A 1 204 ? 12.229 -9.198 -33.583 1.00 91.81 204 TYR A C 1
ATOM 1541 O O . TYR A 1 204 ? 13.097 -8.618 -34.225 1.00 91.81 204 TYR A O 1
ATOM 1549 N N . ASP A 1 205 ? 12.212 -10.513 -33.381 1.00 91.00 205 ASP A N 1
ATOM 1550 C CA . ASP A 1 205 ? 13.149 -11.504 -33.919 1.00 91.00 205 ASP A CA 1
ATOM 1551 C C . ASP A 1 205 ? 12.313 -12.755 -34.241 1.00 91.00 205 ASP A C 1
ATOM 1553 O O . ASP A 1 205 ? 11.831 -13.452 -33.337 1.00 91.00 205 ASP A O 1
ATOM 1557 N N . ASN A 1 206 ? 12.010 -12.975 -35.522 1.00 91.81 206 ASN A N 1
ATOM 1558 C CA . ASN A 1 206 ? 11.075 -14.012 -35.958 1.00 91.81 206 ASN A CA 1
ATOM 1559 C C . ASN A 1 206 ? 11.697 -15.415 -36.052 1.00 91.81 206 ASN A C 1
ATOM 1561 O O . ASN A 1 206 ? 10.956 -16.401 -35.954 1.00 91.81 206 ASN A O 1
ATOM 1565 N N . ASP A 1 207 ? 13.012 -15.541 -36.251 1.00 90.31 207 ASP A N 1
ATOM 1566 C CA . ASP A 1 207 ? 13.677 -16.844 -36.404 1.00 90.31 207 ASP A CA 1
ATOM 1567 C C . ASP A 1 207 ? 14.636 -17.233 -35.264 1.00 90.31 207 ASP A C 1
ATOM 1569 O O . ASP A 1 207 ? 14.951 -18.423 -35.114 1.00 90.31 207 ASP A O 1
ATOM 1573 N N . GLY A 1 208 ? 14.952 -16.292 -34.375 1.00 89.75 208 GLY A N 1
ATOM 1574 C CA . GLY A 1 208 ? 15.675 -16.495 -33.127 1.00 89.75 208 GLY A CA 1
ATOM 1575 C C . GLY A 1 208 ? 17.195 -16.467 -33.269 1.00 89.75 208 GLY A C 1
ATOM 1576 O O . GLY A 1 208 ? 17.869 -17.126 -32.465 1.00 89.75 208 GLY A O 1
ATOM 1577 N N . ASP A 1 209 ? 17.743 -15.798 -34.287 1.00 87.62 209 ASP A N 1
ATOM 1578 C CA . ASP A 1 209 ? 19.192 -15.722 -34.516 1.00 87.62 209 ASP A CA 1
ATOM 1579 C C . ASP A 1 209 ? 19.908 -14.658 -33.660 1.00 87.62 209 ASP A C 1
ATOM 1581 O O . ASP A 1 209 ? 21.126 -14.753 -33.453 1.00 87.62 209 ASP A O 1
ATOM 1585 N N . GLY A 1 210 ? 19.155 -13.725 -33.066 1.00 87.62 210 GLY A N 1
ATOM 1586 C CA . GLY A 1 210 ? 19.673 -12.639 -32.237 1.00 87.62 210 GLY A CA 1
ATOM 1587 C C . GLY A 1 210 ? 19.982 -11.340 -32.989 1.00 87.62 210 GLY A C 1
ATOM 1588 O O . GLY A 1 210 ? 20.687 -10.492 -32.431 1.00 87.62 210 GLY A O 1
ATOM 1589 N N . TYR A 1 211 ? 19.466 -11.164 -34.204 1.00 85.69 211 TYR A N 1
ATOM 1590 C CA . TYR A 1 211 ? 19.364 -9.891 -34.918 1.00 85.69 211 TYR A CA 1
ATOM 1591 C C . TYR A 1 211 ? 17.888 -9.483 -35.056 1.00 85.69 211 TYR A C 1
ATOM 1593 O O . TYR A 1 211 ? 16.993 -10.322 -35.062 1.00 85.69 211 TYR A O 1
ATOM 1601 N N . GLY A 1 212 ? 17.614 -8.177 -35.069 1.00 88.50 212 GLY A N 1
ATOM 1602 C CA . GLY A 1 212 ? 16.241 -7.673 -35.010 1.00 88.50 212 GLY A CA 1
ATOM 1603 C C . GLY A 1 212 ? 15.634 -7.405 -36.387 1.00 88.50 212 GLY A C 1
ATOM 1604 O O . GLY A 1 212 ? 16.255 -6.768 -37.233 1.00 88.50 212 GLY A O 1
ATOM 1605 N N . ASP A 1 213 ? 14.396 -7.838 -36.600 1.00 87.19 213 ASP A N 1
ATOM 1606 C CA . ASP A 1 213 ? 13.671 -7.750 -37.875 1.00 87.19 213 ASP A CA 1
ATOM 1607 C C . ASP A 1 213 ? 13.210 -6.331 -38.245 1.00 87.19 213 ASP A C 1
ATOM 1609 O O . ASP A 1 213 ? 12.777 -6.083 -39.379 1.00 87.19 213 ASP A O 1
ATOM 1613 N N . ASN A 1 214 ? 13.196 -5.392 -37.293 1.00 85.94 214 ASN A N 1
ATOM 1614 C CA . ASN A 1 214 ? 12.612 -4.082 -37.544 1.00 85.94 214 ASN A CA 1
ATOM 1615 C C . ASN A 1 214 ? 13.513 -3.292 -38.479 1.00 85.94 214 ASN A C 1
ATOM 1617 O O . ASN A 1 214 ? 14.701 -3.126 -38.220 1.00 85.94 214 ASN A O 1
ATOM 1621 N N . VAL A 1 215 ? 12.930 -2.750 -39.549 1.00 77.06 215 VAL A N 1
ATOM 1622 C CA . VAL A 1 215 ? 13.660 -1.985 -40.569 1.00 77.06 215 VAL A CA 1
ATOM 1623 C C . VAL A 1 215 ? 13.966 -0.572 -40.058 1.00 77.06 215 VAL A C 1
ATOM 1625 O O . VAL A 1 215 ? 13.382 0.426 -40.487 1.00 77.06 215 VAL A O 1
ATOM 1628 N N . VAL A 1 216 ? 14.884 -0.515 -39.100 1.00 68.69 216 VAL A N 1
ATOM 1629 C CA . VAL A 1 216 ? 15.593 0.670 -38.625 1.00 68.69 216 VAL A CA 1
ATOM 1630 C C . VAL A 1 216 ? 16.974 0.729 -39.263 1.00 68.69 216 VAL A C 1
ATOM 1632 O O . VAL A 1 216 ? 17.566 -0.269 -39.658 1.00 68.69 216 VAL A O 1
ATOM 1635 N N . CYS A 1 217 ? 17.496 1.941 -39.355 1.00 61.19 217 CYS A N 1
ATOM 1636 C CA . CYS A 1 217 ? 18.683 2.327 -40.110 1.00 61.19 217 CYS A CA 1
ATOM 1637 C C . CYS A 1 217 ? 20.034 1.775 -39.597 1.00 61.19 217 CYS A C 1
ATOM 1639 O O . CYS A 1 217 ? 21.081 2.205 -40.076 1.00 61.19 217 CYS A O 1
ATOM 1641 N N . VAL A 1 218 ? 20.043 0.834 -38.647 1.00 59.34 218 VAL A N 1
ATOM 1642 C CA . VAL A 1 218 ? 21.257 0.167 -38.152 1.00 59.34 218 VAL A CA 1
ATOM 1643 C C . VAL A 1 218 ? 20.952 -1.262 -37.697 1.00 59.34 218 VAL A C 1
ATOM 1645 O O . VAL A 1 218 ? 20.074 -1.468 -36.865 1.00 59.34 218 VAL A O 1
ATOM 1648 N N . HIS A 1 219 ? 21.751 -2.222 -38.174 1.00 60.88 219 HIS A N 1
ATOM 1649 C CA . HIS A 1 219 ? 21.820 -3.607 -37.675 1.00 60.88 219 HIS A CA 1
ATOM 1650 C C . HIS A 1 219 ? 20.481 -4.373 -37.607 1.00 60.88 219 HIS A C 1
ATOM 1652 O O . HIS A 1 219 ? 20.272 -5.144 -36.670 1.00 60.88 219 HIS A O 1
ATOM 1658 N N . TYR A 1 220 ? 19.591 -4.181 -38.586 1.00 74.00 220 TYR A N 1
ATOM 1659 C CA . TYR A 1 220 ? 18.424 -5.051 -38.750 1.00 74.00 220 TYR A CA 1
ATOM 1660 C C . TYR A 1 220 ? 18.777 -6.325 -39.530 1.00 74.00 220 TYR A C 1
ATOM 1662 O O . TYR A 1 220 ? 19.758 -6.341 -40.281 1.00 74.00 220 TYR A O 1
ATOM 1670 N N . ASP A 1 221 ? 17.991 -7.385 -39.357 1.00 80.69 221 ASP A N 1
ATOM 1671 C CA . ASP A 1 221 ? 18.152 -8.607 -40.134 1.00 80.69 221 ASP A CA 1
ATOM 1672 C C . ASP A 1 221 ? 17.529 -8.486 -41.537 1.00 80.69 221 ASP A C 1
ATOM 1674 O O . ASP A 1 221 ? 16.331 -8.249 -41.721 1.00 80.69 221 ASP A O 1
ATOM 1678 N N . ALA A 1 222 ? 18.359 -8.687 -42.561 1.00 79.75 222 ALA A N 1
ATOM 1679 C CA . ALA A 1 222 ? 17.925 -8.740 -43.952 1.00 79.75 222 ALA A CA 1
ATOM 1680 C C . ALA A 1 222 ? 17.313 -10.098 -44.351 1.00 79.75 222 ALA A C 1
ATOM 1682 O O . ALA A 1 222 ? 16.784 -10.222 -45.470 1.00 79.75 222 ALA A O 1
ATOM 1683 N N . HIS A 1 223 ? 17.369 -11.125 -43.495 1.00 85.69 223 HIS A N 1
ATOM 1684 C CA . HIS A 1 223 ? 16.825 -12.458 -43.760 1.00 85.69 223 HIS A CA 1
ATOM 1685 C C . HIS A 1 223 ? 15.868 -13.022 -42.674 1.00 85.69 223 HIS A C 1
ATOM 1687 O O . HIS A 1 223 ? 16.071 -14.184 -42.331 1.00 85.69 223 HIS A O 1
ATOM 1693 N N . PRO A 1 224 ? 14.748 -12.337 -42.290 1.00 83.56 224 PRO A N 1
ATOM 1694 C CA . PRO A 1 224 ? 13.896 -12.612 -41.096 1.00 83.56 224 PRO A CA 1
ATOM 1695 C C . PRO A 1 224 ? 13.245 -14.000 -40.906 1.00 83.56 224 PRO A C 1
ATOM 1697 O O . PRO A 1 224 ? 12.201 -14.131 -40.268 1.00 83.56 224 PRO A O 1
ATOM 1700 N N . ASN A 1 225 ? 13.661 -15.026 -41.642 1.00 88.12 225 ASN A N 1
ATOM 1701 C CA . ASN A 1 225 ? 13.100 -16.376 -41.671 1.00 88.12 225 ASN A CA 1
ATOM 1702 C C . ASN A 1 225 ? 14.194 -17.454 -41.910 1.00 88.12 225 ASN A C 1
ATOM 1704 O O . ASN A 1 225 ? 13.848 -18.595 -42.242 1.00 88.12 225 ASN A O 1
ATOM 1708 N N . ASP A 1 226 ? 15.486 -17.120 -41.824 1.00 85.88 226 ASP A N 1
ATOM 1709 C CA . ASP A 1 226 ? 16.620 -18.046 -41.929 1.00 85.88 226 ASP A CA 1
ATOM 1710 C C . ASP A 1 226 ? 17.696 -17.752 -40.870 1.00 85.88 226 ASP A C 1
ATOM 1712 O O . ASP A 1 226 ? 18.699 -17.098 -41.147 1.00 85.88 226 ASP A O 1
ATOM 1716 N N . VAL A 1 227 ? 17.542 -18.420 -39.722 1.00 87.75 227 VAL A N 1
ATOM 1717 C CA . VAL A 1 227 ? 18.414 -18.444 -38.525 1.00 87.75 227 VAL A CA 1
ATOM 1718 C C . VAL A 1 227 ? 19.917 -18.735 -38.757 1.00 87.75 227 VAL A C 1
ATOM 1720 O O . VAL A 1 227 ? 20.697 -18.926 -37.824 1.00 87.75 227 VAL A O 1
ATOM 1723 N N . ASN A 1 228 ? 20.356 -18.881 -40.008 1.00 86.44 228 ASN A N 1
ATOM 1724 C CA . ASN A 1 228 ? 21.752 -19.077 -40.404 1.00 86.44 228 ASN A CA 1
ATOM 1725 C C . ASN A 1 228 ? 22.313 -17.902 -41.226 1.00 86.44 228 ASN A C 1
ATOM 1727 O O . ASN A 1 228 ? 23.459 -17.994 -41.682 1.00 86.44 228 ASN A O 1
ATOM 1731 N N . ALA A 1 229 ? 21.525 -16.852 -41.470 1.00 79.88 229 ALA A N 1
ATOM 1732 C CA . ALA A 1 229 ? 21.760 -15.864 -42.515 1.00 79.88 229 ALA A CA 1
ATOM 1733 C C . ALA A 1 229 ? 21.692 -14.414 -41.995 1.00 79.88 229 ALA A C 1
ATOM 1735 O O . ALA A 1 229 ? 20.955 -13.593 -42.509 1.00 79.88 229 ALA A O 1
ATOM 1736 N N . TRP A 1 230 ? 22.555 -14.063 -41.050 1.00 64.88 230 TRP A N 1
ATOM 1737 C CA . TRP A 1 230 ? 22.723 -12.691 -40.565 1.00 64.88 230 TRP A CA 1
ATOM 1738 C C . TRP A 1 230 ? 23.460 -11.819 -41.602 1.00 64.88 230 TRP A C 1
ATOM 1740 O O . TRP A 1 230 ? 24.616 -12.088 -41.954 1.00 64.88 230 TRP A O 1
ATOM 1750 N N . ALA A 1 231 ? 22.823 -10.760 -42.107 1.00 61.31 231 ALA A N 1
ATOM 1751 C CA . ALA A 1 231 ? 23.466 -9.809 -43.018 1.00 61.31 231 ALA A CA 1
ATOM 1752 C C . ALA A 1 231 ? 22.901 -8.390 -42.870 1.00 61.31 231 ALA A C 1
ATOM 1754 O O . ALA A 1 231 ? 21.868 -8.073 -43.446 1.00 61.31 231 ALA A O 1
ATOM 1755 N N . ALA A 1 232 ? 23.632 -7.513 -42.178 1.00 54.88 232 ALA A N 1
ATOM 1756 C CA . ALA A 1 232 ? 23.383 -6.077 -42.259 1.00 54.88 232 ALA A CA 1
ATOM 1757 C C . ALA A 1 232 ? 23.698 -5.569 -43.678 1.00 54.88 232 ALA A C 1
ATOM 1759 O O . ALA A 1 232 ? 24.764 -5.874 -44.227 1.00 54.88 232 ALA A O 1
ATOM 1760 N N . ASP A 1 233 ? 22.807 -4.772 -44.269 1.00 52.88 233 ASP A N 1
ATOM 1761 C CA . ASP A 1 233 ? 23.189 -3.873 -45.351 1.00 52.88 233 ASP A CA 1
ATOM 1762 C C . ASP A 1 233 ? 23.825 -2.607 -44.753 1.00 52.88 233 ASP A C 1
ATOM 1764 O O . ASP A 1 233 ? 23.188 -1.830 -44.051 1.00 52.88 233 ASP A O 1
ATOM 1768 N N . ASP A 1 234 ? 25.116 -2.396 -45.034 1.00 54.06 234 ASP A N 1
ATOM 1769 C CA . ASP A 1 234 ? 25.924 -1.275 -44.514 1.00 54.06 234 ASP A CA 1
ATOM 1770 C C . ASP A 1 234 ? 25.520 0.110 -45.096 1.00 54.06 234 ASP A C 1
ATOM 1772 O O . ASP A 1 234 ? 26.365 0.989 -45.260 1.00 54.06 234 ASP A O 1
ATOM 1776 N N . GLU A 1 235 ? 24.254 0.327 -45.470 1.00 62.53 235 GLU A N 1
ATOM 1777 C CA . GLU A 1 235 ? 23.818 1.511 -46.221 1.00 62.53 235 GLU A CA 1
ATOM 1778 C C . GLU A 1 235 ? 22.486 2.084 -45.714 1.00 62.53 235 GLU A C 1
ATOM 1780 O O . GLU A 1 235 ? 21.456 2.056 -46.392 1.00 62.53 235 GLU A O 1
ATOM 1785 N N . CYS A 1 236 ? 22.539 2.719 -44.543 1.00 56.50 236 CYS A N 1
ATOM 1786 C CA . CYS A 1 236 ? 21.592 3.775 -44.221 1.00 56.50 236 CYS A CA 1
ATOM 1787 C C . CYS A 1 236 ? 22.340 5.044 -43.794 1.00 56.50 236 CYS A C 1
ATOM 1789 O O . CYS A 1 236 ? 22.833 5.145 -42.673 1.00 56.50 236 CYS A O 1
ATOM 1791 N N . ASP A 1 237 ? 22.399 6.023 -44.705 1.00 54.09 237 ASP A N 1
ATOM 1792 C CA . ASP A 1 237 ? 22.791 7.409 -44.417 1.00 54.09 237 ASP A CA 1
ATOM 1793 C C . ASP A 1 237 ? 21.773 8.007 -43.424 1.00 54.09 237 ASP A C 1
ATOM 1795 O O . ASP A 1 237 ? 20.756 8.596 -43.807 1.00 54.09 237 ASP A O 1
ATOM 1799 N N . ILE A 1 238 ? 22.022 7.833 -42.125 1.00 50.41 238 ILE A N 1
ATOM 1800 C CA . ILE A 1 238 ? 21.440 8.697 -41.101 1.00 50.41 238 ILE A CA 1
ATOM 1801 C C . ILE A 1 238 ? 22.251 9.992 -41.151 1.00 50.41 238 ILE A C 1
ATOM 1803 O O . ILE A 1 238 ? 23.404 10.021 -40.726 1.00 50.41 238 ILE A O 1
ATOM 1807 N N . GLU A 1 239 ? 21.668 11.076 -41.669 1.00 56.28 239 GLU A N 1
ATOM 1808 C CA . GLU A 1 239 ? 22.177 12.401 -41.311 1.00 56.28 239 GLU A CA 1
ATOM 1809 C C . GLU A 1 239 ? 21.891 12.594 -39.814 1.00 56.28 239 GLU A C 1
ATOM 1811 O O . GLU A 1 239 ? 20.732 12.752 -39.428 1.00 56.28 239 GLU A O 1
ATOM 1816 N N . ASP A 1 240 ? 22.936 12.514 -38.981 1.00 51.78 240 ASP A N 1
ATOM 1817 C CA . ASP A 1 240 ? 22.860 12.731 -37.533 1.00 51.78 240 ASP A CA 1
ATOM 1818 C C . ASP A 1 240 ? 22.163 14.075 -37.230 1.00 51.78 240 ASP A C 1
ATOM 1820 O O . ASP A 1 240 ? 22.727 15.149 -37.466 1.00 51.78 240 ASP A O 1
ATOM 1824 N N . ASP A 1 241 ? 20.937 14.038 -36.691 1.00 54.84 241 ASP A N 1
ATOM 1825 C CA . ASP A 1 241 ? 20.253 15.236 -36.180 1.00 54.84 241 ASP A CA 1
ATOM 1826 C C . ASP A 1 241 ? 20.831 15.587 -34.798 1.00 54.84 241 ASP A C 1
ATOM 1828 O O . ASP A 1 241 ? 20.273 15.271 -33.743 1.00 54.84 241 ASP A O 1
ATOM 1832 N N . ASP A 1 242 ? 22.027 16.184 -34.827 1.00 52.41 242 ASP A N 1
ATOM 1833 C CA . ASP A 1 242 ? 22.816 16.576 -33.659 1.00 52.41 242 ASP A CA 1
ATOM 1834 C C . ASP A 1 242 ? 21.972 17.363 -32.633 1.00 52.41 242 ASP A C 1
ATOM 1836 O O . ASP A 1 242 ? 21.449 18.453 -32.894 1.00 52.41 242 ASP A O 1
ATOM 1840 N N . GLY A 1 243 ? 21.871 16.817 -31.418 1.00 53.91 243 GLY A N 1
ATOM 1841 C CA . GLY A 1 243 ? 20.884 17.231 -30.420 1.00 53.91 243 GLY A CA 1
ATOM 1842 C C . GLY A 1 243 ? 20.826 18.735 -30.093 1.00 53.91 243 GLY A C 1
ATOM 1843 O O . GLY A 1 243 ? 21.739 19.308 -29.497 1.00 53.91 243 GLY A O 1
ATOM 1844 N N . PHE A 1 244 ? 19.663 19.335 -30.365 1.00 53.81 244 PHE A N 1
ATOM 1845 C CA . PHE A 1 244 ? 19.198 20.644 -29.872 1.00 53.81 244 PHE A CA 1
ATOM 1846 C C . PHE A 1 244 ? 20.207 21.812 -30.000 1.00 53.81 244 PHE A C 1
ATOM 1848 O O . PHE A 1 244 ? 20.439 22.569 -29.048 1.00 53.81 244 PHE A O 1
ATOM 1855 N N . GLU A 1 245 ? 20.774 22.023 -31.193 1.00 55.22 245 GLU A N 1
ATOM 1856 C CA . GLU A 1 245 ? 21.458 23.283 -31.528 1.00 55.22 245 GLU A CA 1
ATOM 1857 C C . GLU A 1 245 ? 20.452 24.388 -31.915 1.00 55.22 245 GLU A C 1
ATOM 1859 O O . GLU A 1 245 ? 19.777 24.323 -32.943 1.00 55.22 245 GLU A O 1
ATOM 1864 N N . PHE A 1 246 ? 20.387 25.478 -31.139 1.00 59.94 246 PHE A N 1
ATOM 1865 C CA . PHE A 1 246 ? 19.554 26.638 -31.485 1.00 59.94 246 PHE A CA 1
ATOM 1866 C C . PHE A 1 246 ? 20.376 27.732 -32.183 1.00 59.94 246 PHE A C 1
ATOM 1868 O O . PHE A 1 246 ? 21.261 28.351 -31.581 1.00 59.94 246 PHE A O 1
ATOM 1875 N N . MET A 1 247 ? 20.066 28.020 -33.452 1.00 58.66 247 MET A N 1
ATOM 1876 C CA . MET A 1 247 ? 20.680 29.123 -34.203 1.00 58.66 247 MET A CA 1
ATOM 1877 C C . MET A 1 247 ? 19.956 30.450 -33.932 1.00 58.66 247 MET A C 1
ATOM 1879 O O . MET A 1 247 ? 18.756 30.571 -34.178 1.00 58.66 247 MET A O 1
ATOM 1883 N N . ILE A 1 248 ? 20.678 31.487 -33.487 1.00 66.19 248 ILE A N 1
ATOM 1884 C CA . ILE A 1 248 ? 20.067 32.811 -33.260 1.00 66.19 248 ILE A CA 1
ATOM 1885 C C . ILE A 1 248 ? 19.709 33.453 -34.618 1.00 66.19 248 ILE A C 1
ATOM 1887 O O . ILE A 1 248 ? 20.626 33.721 -35.411 1.00 66.19 248 ILE A O 1
ATOM 1891 N N . PRO A 1 249 ? 18.427 33.789 -34.884 1.00 49.28 249 PRO A N 1
ATOM 1892 C CA . PRO A 1 249 ? 17.996 34.339 -36.168 1.00 49.28 249 PRO A CA 1
ATOM 1893 C C . PRO A 1 249 ? 18.779 35.590 -36.586 1.00 49.28 249 PRO A C 1
ATOM 1895 O O . PRO A 1 249 ? 18.890 36.558 -35.835 1.00 49.28 249 PRO A O 1
ATOM 1898 N N . GLY A 1 250 ? 19.309 35.582 -37.812 1.00 50.91 250 GLY A N 1
ATOM 1899 C CA . GLY A 1 250 ? 20.108 36.686 -38.360 1.00 50.91 250 GLY A CA 1
ATOM 1900 C C . GLY A 1 250 ? 21.598 36.660 -37.994 1.00 50.91 250 GLY A C 1
ATOM 1901 O O . GLY A 1 250 ? 22.324 37.582 -38.364 1.00 50.91 250 GLY A O 1
ATOM 1902 N N . THR A 1 251 ? 22.078 35.613 -37.318 1.00 60.78 251 THR A N 1
ATOM 1903 C CA . THR A 1 251 ? 23.506 35.387 -37.038 1.00 60.78 251 THR A CA 1
ATOM 1904 C C . THR A 1 251 ? 23.942 33.993 -37.507 1.00 60.78 251 THR A C 1
ATOM 1906 O O . THR A 1 251 ? 23.103 33.161 -37.832 1.00 60.78 251 THR A O 1
ATOM 1909 N N . LYS A 1 252 ? 25.253 33.720 -37.523 1.00 54.78 252 LYS A N 1
ATOM 1910 C CA . LYS A 1 252 ? 25.808 32.366 -37.734 1.00 54.78 252 LYS A CA 1
ATOM 1911 C C . LYS A 1 252 ? 26.134 31.644 -36.415 1.00 54.78 252 LYS A C 1
ATOM 1913 O O . LYS A 1 252 ? 26.982 30.760 -36.380 1.00 54.78 252 LYS A O 1
ATOM 1918 N N . ILE A 1 253 ? 25.518 32.077 -35.317 1.00 56.81 253 ILE A N 1
ATOM 1919 C CA . ILE A 1 253 ? 25.842 31.615 -33.969 1.00 56.81 253 ILE A CA 1
ATOM 1920 C C . ILE A 1 253 ? 24.866 30.509 -33.571 1.00 56.81 253 ILE A C 1
ATOM 1922 O O . ILE A 1 253 ? 23.661 30.751 -33.489 1.00 56.81 253 ILE A O 1
ATOM 1926 N N . THR A 1 254 ? 25.414 29.328 -33.288 1.00 57.59 254 THR A N 1
ATOM 1927 C CA . THR A 1 254 ? 24.703 28.196 -32.681 1.00 57.59 254 THR A CA 1
ATOM 1928 C C . THR A 1 254 ? 24.984 28.128 -31.180 1.00 57.59 254 THR A C 1
ATOM 1930 O O . THR A 1 254 ? 26.129 28.322 -30.748 1.00 57.59 254 THR A O 1
ATOM 1933 N N . ILE A 1 255 ? 23.930 27.902 -30.392 1.00 63.94 255 ILE A N 1
ATOM 1934 C CA . ILE A 1 255 ? 23.951 27.778 -28.929 1.00 63.94 255 ILE A CA 1
ATOM 1935 C C . ILE A 1 255 ? 23.528 26.351 -28.559 1.00 63.94 255 ILE A C 1
ATOM 1937 O O . ILE A 1 255 ? 22.492 25.890 -29.034 1.00 63.94 255 ILE A O 1
ATOM 1941 N N . SER A 1 256 ? 24.290 25.689 -27.682 1.00 63.91 256 SER A N 1
ATOM 1942 C CA . SER A 1 256 ? 23.925 24.373 -27.139 1.00 63.91 256 SER A CA 1
ATOM 1943 C C . SER A 1 256 ? 22.992 24.486 -25.925 1.00 63.91 256 SER A C 1
ATOM 1945 O O . SER A 1 256 ? 22.998 25.499 -25.214 1.00 63.91 256 SER A O 1
ATOM 1947 N N . ALA A 1 257 ? 22.240 23.426 -25.613 1.00 64.00 257 ALA A N 1
ATOM 1948 C CA . ALA A 1 257 ? 21.357 23.388 -24.439 1.00 64.00 257 ALA A CA 1
ATOM 1949 C C . ALA A 1 257 ? 22.089 23.730 -23.118 1.00 64.00 257 ALA A C 1
ATOM 1951 O O . ALA A 1 257 ? 21.572 24.471 -22.278 1.00 64.00 257 ALA A O 1
ATOM 1952 N N . TRP A 1 258 ? 23.339 23.282 -22.960 1.00 59.19 258 TRP A N 1
ATOM 1953 C CA . TRP A 1 258 ? 24.165 23.578 -21.783 1.00 59.19 258 TRP A CA 1
ATOM 1954 C C . TRP A 1 258 ? 24.594 25.048 -21.674 1.00 59.19 258 TRP A C 1
ATOM 1956 O O . TRP A 1 258 ? 24.801 25.542 -20.563 1.00 59.19 258 TRP A O 1
ATOM 1966 N N . ASP A 1 259 ? 24.720 25.764 -22.792 1.00 62.50 259 ASP A N 1
ATOM 1967 C CA . ASP A 1 259 ? 25.041 27.194 -22.776 1.00 62.50 259 ASP A CA 1
ATOM 1968 C C . ASP A 1 259 ? 23.823 28.027 -22.342 1.00 62.50 259 ASP A C 1
ATOM 1970 O O . ASP A 1 259 ? 23.980 29.001 -21.603 1.00 62.50 259 ASP A O 1
ATOM 1974 N N . LEU A 1 260 ? 22.603 27.607 -22.711 1.00 63.78 260 LEU A N 1
ATOM 1975 C CA . LEU A 1 260 ? 21.357 28.204 -22.208 1.00 63.78 260 LEU A CA 1
ATOM 1976 C C . LEU A 1 260 ? 21.244 28.050 -20.685 1.00 63.78 260 LEU A C 1
ATOM 1978 O O . LEU A 1 260 ? 21.022 29.043 -19.989 1.00 63.78 260 LEU A O 1
ATOM 1982 N N . VAL A 1 261 ? 21.480 26.846 -20.148 1.00 64.81 261 VAL A N 1
ATOM 1983 C CA . VAL A 1 261 ? 21.486 26.602 -18.692 1.00 64.81 261 VAL A CA 1
ATOM 1984 C C . VAL A 1 261 ? 22.484 27.529 -17.983 1.00 64.81 261 VAL A C 1
ATOM 1986 O O . VAL A 1 261 ? 22.137 28.154 -16.979 1.00 64.81 261 VAL A O 1
ATOM 1989 N N . GLY A 1 262 ? 23.695 27.701 -18.526 1.00 62.38 262 GLY A N 1
ATOM 1990 C CA . GLY A 1 262 ? 24.709 28.610 -17.973 1.00 62.38 262 GLY A CA 1
ATOM 1991 C C . GLY A 1 262 ? 24.335 30.100 -18.028 1.00 62.38 262 GLY A C 1
ATOM 1992 O O . GLY A 1 262 ? 24.685 30.854 -17.118 1.00 62.38 262 GLY A O 1
ATOM 1993 N N . ILE A 1 263 ? 23.599 30.534 -19.057 1.00 65.88 263 ILE A N 1
ATOM 1994 C CA . ILE A 1 263 ? 23.113 31.918 -19.199 1.00 65.88 263 ILE A CA 1
ATOM 1995 C C . ILE A 1 263 ? 22.034 32.241 -18.157 1.00 65.88 263 ILE A C 1
ATOM 1997 O O . ILE A 1 263 ? 22.055 33.330 -17.581 1.00 65.88 263 ILE A O 1
ATOM 2001 N N . PHE A 1 264 ? 21.114 31.310 -17.885 1.00 59.22 264 PHE A N 1
ATOM 2002 C CA . PHE A 1 264 ? 19.993 31.545 -16.968 1.00 59.22 264 PHE A CA 1
ATOM 2003 C C . PHE A 1 264 ? 20.322 31.322 -15.481 1.00 59.22 264 PHE A C 1
ATOM 2005 O O . PHE A 1 264 ? 19.590 31.825 -14.630 1.00 59.22 264 PHE A O 1
ATOM 2012 N N . THR A 1 265 ? 21.416 30.628 -15.141 1.00 58.12 265 THR A N 1
ATOM 2013 C CA . THR A 1 265 ? 21.730 30.249 -13.744 1.00 58.12 265 THR A CA 1
ATOM 2014 C C . THR A 1 265 ? 22.822 31.076 -13.049 1.00 58.12 265 THR A C 1
ATOM 2016 O O . THR A 1 265 ? 22.934 30.995 -11.825 1.00 58.12 265 THR A O 1
ATOM 2019 N N . GLY A 1 266 ? 23.609 31.916 -13.743 1.00 57.97 266 GLY A N 1
ATOM 2020 C CA . GLY A 1 266 ? 24.647 32.702 -13.054 1.00 57.97 266 GLY A CA 1
ATOM 2021 C C . GLY A 1 266 ? 25.324 33.830 -13.841 1.00 57.97 266 GLY A C 1
ATOM 2022 O O . GLY A 1 266 ? 25.962 33.612 -14.867 1.00 57.97 266 GLY A O 1
ATOM 2023 N N . GLY A 1 267 ? 25.302 35.047 -13.284 1.00 66.62 267 GLY A N 1
ATOM 2024 C CA . GLY A 1 267 ? 25.861 36.259 -13.906 1.00 66.62 267 GLY A CA 1
ATOM 2025 C C . GLY A 1 267 ? 27.344 36.201 -14.334 1.00 66.62 267 GLY A C 1
ATOM 2026 O O . GLY A 1 267 ? 27.646 36.625 -15.451 1.00 66.62 267 GLY A O 1
ATOM 2027 N N . PRO A 1 268 ? 28.287 35.676 -13.520 1.00 64.81 268 PRO A N 1
ATOM 2028 C CA . PRO A 1 268 ? 29.693 35.568 -13.926 1.00 64.81 268 PRO A CA 1
ATOM 2029 C C . PRO A 1 268 ? 29.909 34.603 -15.100 1.00 64.81 268 PRO A C 1
ATOM 2031 O O . PRO A 1 268 ? 30.743 34.865 -15.967 1.00 64.81 268 PRO A O 1
ATOM 2034 N N . ILE A 1 269 ? 29.132 33.515 -15.144 1.00 66.38 269 ILE A N 1
ATOM 2035 C CA . ILE A 1 269 ? 29.167 32.520 -16.221 1.00 66.38 269 ILE A CA 1
ATOM 2036 C C . ILE A 1 269 ? 28.556 33.121 -17.487 1.00 66.38 269 ILE A C 1
ATOM 2038 O O . ILE A 1 269 ? 29.189 33.060 -18.535 1.00 66.38 269 ILE A O 1
ATOM 2042 N N . ALA A 1 270 ? 27.413 33.805 -17.391 1.00 67.25 270 ALA A N 1
ATOM 2043 C CA . ALA A 1 270 ? 26.781 34.481 -18.524 1.00 67.25 270 ALA A CA 1
ATOM 2044 C C . ALA A 1 270 ? 27.722 35.481 -19.229 1.00 67.25 270 ALA A C 1
ATOM 2046 O O . ALA A 1 270 ? 27.811 35.477 -20.455 1.00 67.25 270 ALA A O 1
ATOM 2047 N N . VAL A 1 271 ? 28.490 36.292 -18.485 1.00 73.25 271 VAL A N 1
ATOM 2048 C CA . VAL A 1 271 ? 29.483 37.217 -19.077 1.00 73.25 271 VAL A CA 1
ATOM 2049 C C . VAL A 1 271 ? 30.589 36.464 -19.827 1.00 73.25 271 VAL A C 1
ATOM 2051 O O . VAL A 1 271 ? 30.994 36.883 -20.913 1.00 73.25 271 VAL A O 1
ATOM 2054 N N . TRP A 1 272 ? 31.068 35.347 -19.275 1.00 70.06 272 TRP A N 1
ATOM 2055 C CA . TRP A 1 272 ? 32.104 34.527 -19.903 1.00 70.06 272 TRP A CA 1
ATOM 2056 C C . TRP A 1 272 ? 31.583 33.756 -21.127 1.00 70.06 272 TRP A C 1
ATOM 2058 O O . TRP A 1 272 ? 32.258 33.738 -22.154 1.00 70.06 272 TRP A O 1
ATOM 2068 N N . VAL A 1 273 ? 30.360 33.216 -21.074 1.00 71.56 273 VAL A N 1
ATOM 2069 C CA . VAL A 1 273 ? 29.682 32.563 -22.209 1.00 71.56 273 VAL A CA 1
ATOM 2070 C C . VAL A 1 273 ? 29.452 33.562 -23.344 1.00 71.56 273 VAL A C 1
ATOM 2072 O O . VAL A 1 273 ? 29.850 33.288 -24.472 1.00 71.56 273 VAL A O 1
ATOM 2075 N N . ILE A 1 274 ? 28.916 34.758 -23.062 1.00 72.44 274 ILE A N 1
ATOM 2076 C CA . ILE A 1 274 ? 28.726 35.816 -24.074 1.00 72.44 274 ILE A CA 1
ATOM 2077 C C . ILE A 1 274 ? 30.061 36.192 -24.734 1.00 72.44 274 ILE A C 1
ATOM 2079 O O . ILE A 1 274 ? 30.126 36.328 -25.955 1.00 72.44 274 ILE A O 1
ATOM 2083 N N . PHE A 1 275 ? 31.140 36.326 -23.958 1.00 74.44 275 PHE A N 1
ATOM 2084 C CA . PHE A 1 275 ? 32.472 36.618 -24.493 1.00 74.44 275 PHE A CA 1
ATOM 2085 C C . PHE A 1 275 ? 33.032 35.476 -25.356 1.00 74.44 275 PHE A C 1
ATOM 2087 O O . PHE A 1 275 ? 33.570 35.735 -26.436 1.00 74.44 275 PHE A O 1
ATOM 2094 N N . SER A 1 276 ? 32.896 34.224 -24.916 1.00 70.81 276 SER A N 1
ATOM 2095 C CA . SER A 1 276 ? 33.343 33.045 -25.666 1.00 70.81 276 SER A CA 1
ATOM 2096 C C . SER A 1 276 ? 32.565 32.878 -26.971 1.00 70.81 276 SER A C 1
ATOM 2098 O O . SER A 1 276 ? 33.185 32.714 -28.018 1.00 70.81 276 SER A O 1
ATOM 2100 N N . VAL A 1 277 ? 31.241 33.047 -26.946 1.00 72.06 277 VAL A N 1
ATOM 2101 C CA . VAL A 1 277 ? 30.374 33.027 -28.134 1.00 72.06 277 VAL A CA 1
ATOM 2102 C C . VAL A 1 277 ? 30.724 34.163 -29.103 1.00 72.06 277 VAL A C 1
ATOM 2104 O O . VAL A 1 277 ? 30.973 33.909 -30.279 1.00 72.06 277 VAL A O 1
ATOM 2107 N N . ALA A 1 278 ? 30.830 35.407 -28.625 1.00 75.62 278 ALA A N 1
ATOM 2108 C CA . ALA A 1 278 ? 31.104 36.569 -29.478 1.00 75.62 278 ALA A CA 1
ATOM 2109 C C . ALA A 1 278 ? 32.509 36.568 -30.114 1.00 75.62 278 ALA A C 1
ATOM 2111 O O . ALA A 1 278 ? 32.747 37.293 -31.080 1.00 75.62 278 ALA A O 1
ATOM 2112 N N . THR A 1 279 ? 33.450 35.782 -29.582 1.00 72.81 279 THR A N 1
ATOM 2113 C CA . THR A 1 279 ? 34.828 35.680 -30.099 1.00 72.81 279 THR A CA 1
ATOM 2114 C C . THR A 1 279 ? 35.144 34.339 -30.775 1.00 72.81 279 THR A C 1
ATOM 2116 O O . THR A 1 279 ? 36.240 34.192 -31.323 1.00 72.81 279 THR A O 1
ATOM 2119 N N . ARG A 1 280 ? 34.185 33.398 -30.799 1.00 78.81 280 ARG A N 1
ATOM 2120 C CA . ARG A 1 280 ? 34.315 32.008 -31.278 1.00 78.81 280 ARG A CA 1
ATOM 2121 C C . ARG A 1 280 ? 34.900 31.921 -32.690 1.00 78.81 280 ARG A C 1
ATOM 2123 O O . ARG A 1 280 ? 35.984 31.371 -32.887 1.00 78.81 280 ARG A O 1
ATOM 2130 N N . ASP A 1 281 ? 34.230 32.550 -33.651 1.00 72.56 281 ASP A N 1
ATOM 2131 C CA . ASP A 1 281 ? 34.582 32.493 -35.075 1.00 72.56 281 ASP A CA 1
ATOM 2132 C C . ASP A 1 281 ? 35.935 33.169 -35.358 1.00 72.56 281 ASP A C 1
ATOM 2134 O O . ASP A 1 281 ? 36.736 32.687 -36.159 1.00 72.56 281 ASP A O 1
ATOM 2138 N N . SER A 1 282 ? 36.231 34.268 -34.652 1.00 78.06 282 SER A N 1
ATOM 2139 C CA . SER A 1 282 ? 37.503 34.988 -34.781 1.00 78.06 282 SER A CA 1
ATOM 2140 C C . SER A 1 282 ? 38.686 34.150 -34.283 1.00 78.06 282 SER A C 1
ATOM 2142 O O . SER A 1 282 ? 39.741 34.148 -34.919 1.00 78.06 282 SER A O 1
ATOM 2144 N N . ARG A 1 283 ? 38.505 33.399 -33.188 1.00 80.06 283 ARG A N 1
ATOM 2145 C CA . ARG A 1 283 ? 39.510 32.462 -32.660 1.00 80.06 283 ARG A CA 1
ATOM 2146 C C . ARG A 1 283 ? 39.700 31.258 -33.575 1.00 80.06 283 ARG A C 1
ATOM 2148 O O . ARG A 1 283 ? 40.840 30.937 -33.89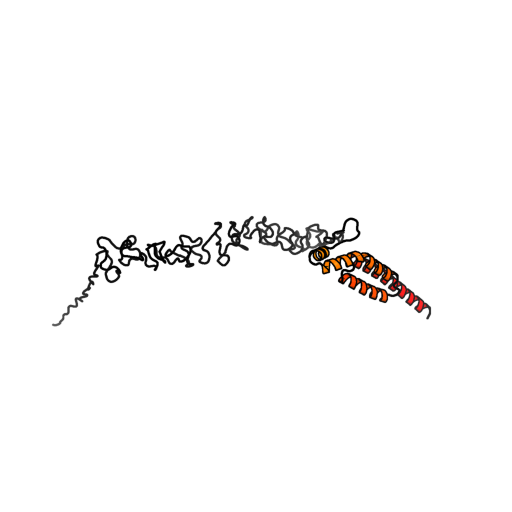4 1.00 80.06 283 ARG A O 1
ATOM 2155 N N . CYS A 1 284 ? 38.614 30.646 -34.055 1.00 79.88 284 CYS A N 1
ATOM 2156 C CA . CYS A 1 284 ? 38.693 29.549 -35.024 1.00 79.88 284 CYS A CA 1
ATOM 2157 C C . CYS A 1 284 ? 39.476 29.969 -36.275 1.00 79.88 284 CYS A C 1
ATOM 2159 O O . CYS A 1 284 ? 40.417 29.287 -36.675 1.00 79.88 284 CYS A O 1
ATOM 2161 N N . HIS A 1 285 ? 39.173 31.142 -36.838 1.00 81.94 285 HIS A N 1
ATOM 2162 C CA . HIS A 1 285 ? 39.885 31.645 -38.010 1.00 81.94 285 HIS A CA 1
ATOM 2163 C C . HIS A 1 285 ? 41.385 31.884 -37.753 1.00 81.94 285 HIS A C 1
ATOM 2165 O O . HIS A 1 285 ? 42.203 31.623 -38.633 1.00 81.94 285 HIS A O 1
ATOM 2171 N N . GLN A 1 286 ? 41.779 32.323 -36.551 1.00 84.62 286 GLN A N 1
ATOM 2172 C CA . GLN A 1 286 ? 43.199 32.440 -36.190 1.00 84.62 286 GLN A CA 1
ATOM 2173 C C . GLN A 1 286 ? 43.908 31.078 -36.148 1.00 84.62 286 GLN A C 1
ATOM 2175 O O . GLN A 1 286 ? 45.056 30.991 -36.585 1.00 84.62 286 GLN A O 1
ATOM 2180 N N . PHE A 1 287 ? 43.243 30.017 -35.679 1.00 89.38 287 PHE A N 1
ATOM 2181 C CA . PHE A 1 287 ? 43.793 28.660 -35.736 1.00 89.38 287 PHE A CA 1
ATOM 2182 C C . PHE A 1 287 ? 43.880 28.133 -37.178 1.00 89.38 287 PHE A C 1
ATOM 2184 O O . PHE A 1 287 ? 44.927 27.618 -37.557 1.00 89.38 287 PHE A O 1
ATOM 2191 N N . GLU A 1 288 ? 42.862 28.354 -38.020 1.00 86.88 288 GLU A N 1
ATOM 2192 C CA . GLU A 1 288 ? 42.904 27.995 -39.452 1.00 86.88 288 GLU A CA 1
ATOM 2193 C C . GLU A 1 288 ? 44.080 28.652 -40.194 1.00 86.88 288 GLU A C 1
ATOM 2195 O O . GLU A 1 288 ? 44.738 28.012 -41.016 1.00 86.88 288 GLU A O 1
ATOM 2200 N N . VAL A 1 289 ? 44.351 29.934 -39.921 1.00 88.06 289 VAL A N 1
ATOM 2201 C CA . VAL A 1 289 ? 45.484 30.659 -40.520 1.00 88.06 289 VAL A CA 1
ATOM 2202 C C . VAL A 1 289 ? 46.814 30.109 -40.004 1.00 88.06 289 VAL A C 1
ATOM 2204 O O . VAL A 1 289 ? 47.708 29.851 -40.804 1.00 88.06 289 VAL A O 1
ATOM 2207 N N . ARG A 1 290 ? 46.940 29.851 -38.694 1.00 89.44 290 ARG A N 1
ATOM 2208 C CA . ARG A 1 290 ? 48.168 29.277 -38.116 1.00 89.44 290 ARG A CA 1
ATOM 2209 C C . ARG A 1 290 ? 48.467 27.869 -38.635 1.00 89.44 290 ARG A C 1
ATOM 2211 O O . ARG A 1 290 ? 49.633 27.584 -38.877 1.00 89.44 290 ARG A O 1
ATOM 2218 N N . LEU A 1 291 ? 47.452 27.027 -38.852 1.00 90.50 291 LEU A N 1
ATOM 2219 C CA . LEU A 1 291 ? 47.623 25.706 -39.474 1.00 90.50 291 LEU A CA 1
ATOM 2220 C C . LEU A 1 291 ? 48.135 25.818 -40.920 1.00 90.50 291 LEU A C 1
ATOM 2222 O O . LEU A 1 291 ? 49.050 25.094 -41.293 1.00 90.50 291 LEU A O 1
ATOM 2226 N N . ARG A 1 292 ? 47.612 26.765 -41.716 1.00 85.50 292 ARG A N 1
ATOM 2227 C CA . ARG A 1 292 ? 48.083 27.015 -43.096 1.00 85.50 292 ARG A CA 1
ATOM 2228 C C . ARG A 1 292 ? 49.505 27.567 -43.179 1.00 85.50 292 ARG A C 1
ATOM 2230 O O . ARG A 1 292 ? 50.209 27.269 -44.139 1.00 85.50 292 ARG A O 1
ATOM 2237 N N . ASP A 1 293 ? 49.901 28.394 -42.215 1.00 90.50 293 ASP A N 1
ATOM 2238 C CA . ASP A 1 293 ? 51.215 29.050 -42.192 1.00 90.50 293 ASP A CA 1
ATOM 2239 C C . ASP A 1 293 ? 52.314 28.197 -41.516 1.00 90.50 293 ASP A C 1
ATOM 2241 O O . ASP A 1 293 ? 53.488 28.594 -41.516 1.00 90.50 293 ASP A O 1
ATOM 2245 N N . ALA A 1 294 ? 51.958 27.036 -40.949 1.00 90.38 294 ALA A N 1
ATOM 2246 C CA . ALA A 1 294 ? 52.887 26.096 -40.321 1.00 90.38 294 ALA A CA 1
ATOM 2247 C C . ALA A 1 294 ? 53.887 25.508 -41.336 1.00 90.38 294 ALA A C 1
ATOM 2249 O O . ALA A 1 294 ? 53.575 25.290 -42.507 1.00 90.38 294 ALA A O 1
ATOM 2250 N N . LYS A 1 295 ? 55.124 25.248 -40.896 1.00 87.31 295 LYS A N 1
ATOM 2251 C CA . LYS A 1 295 ? 56.242 24.808 -41.757 1.00 87.31 295 LYS A CA 1
ATOM 2252 C C . LYS A 1 295 ? 56.809 23.444 -41.375 1.00 87.31 295 LYS A C 1
ATOM 2254 O O . LYS A 1 295 ? 57.673 22.926 -42.095 1.00 87.31 295 LYS A O 1
ATOM 2259 N N . SER A 1 296 ? 56.335 22.865 -40.274 1.00 86.81 296 SER A N 1
ATOM 2260 C CA . SER A 1 296 ? 56.751 21.563 -39.756 1.00 86.81 296 SER A CA 1
ATOM 2261 C C . SER A 1 296 ? 55.621 20.850 -39.004 1.00 86.81 296 SER A C 1
ATOM 2263 O O . SER A 1 296 ? 54.797 21.505 -38.368 1.00 86.81 296 SER A O 1
ATOM 2265 N N . ARG A 1 297 ? 55.644 19.507 -39.004 1.00 86.12 297 ARG A N 1
ATOM 2266 C CA . ARG A 1 297 ? 54.731 18.637 -38.230 1.00 86.12 297 ARG A CA 1
ATOM 2267 C C . ARG A 1 297 ? 54.638 19.051 -36.753 1.00 86.12 297 ARG A C 1
ATOM 2269 O O . ARG A 1 297 ? 53.548 19.176 -36.212 1.00 86.12 297 ARG A O 1
ATOM 2276 N N . LYS A 1 298 ? 55.772 19.402 -36.136 1.00 87.56 298 LYS A N 1
ATOM 2277 C CA . LYS A 1 298 ? 55.816 19.868 -34.742 1.00 87.56 298 LYS A CA 1
ATOM 2278 C C . LYS A 1 298 ? 55.032 21.167 -34.495 1.00 87.56 298 LYS A C 1
ATOM 2280 O O . LYS A 1 298 ? 54.375 21.292 -33.470 1.00 87.56 298 LYS A O 1
ATOM 2285 N N . GLU A 1 299 ? 55.076 22.128 -35.420 1.00 90.06 299 GLU A N 1
ATOM 2286 C CA . GLU A 1 299 ? 54.277 23.357 -35.287 1.00 90.06 299 GLU A CA 1
ATOM 2287 C C . GLU A 1 299 ? 52.772 23.057 -35.381 1.00 90.06 299 GLU A C 1
ATOM 2289 O O . GLU A 1 299 ? 51.988 23.710 -34.697 1.00 90.06 299 GLU A O 1
ATOM 2294 N N . ILE A 1 300 ? 52.365 22.051 -36.166 1.00 90.88 300 ILE A N 1
ATOM 2295 C CA . ILE A 1 300 ? 50.971 21.583 -36.231 1.00 90.88 300 ILE A CA 1
ATOM 2296 C C . ILE A 1 300 ? 50.551 20.924 -34.912 1.00 90.88 300 ILE A C 1
ATOM 2298 O O . ILE A 1 300 ? 49.489 21.258 -34.397 1.00 90.88 300 ILE A O 1
ATOM 2302 N N . GLU A 1 301 ? 51.376 20.048 -34.333 1.00 90.12 301 GLU A N 1
ATOM 2303 C CA . GLU A 1 301 ? 51.121 19.416 -33.025 1.00 90.12 301 GLU A CA 1
ATOM 2304 C C . GLU A 1 301 ? 50.980 20.450 -31.891 1.00 90.12 301 GLU A C 1
ATOM 2306 O O . GLU A 1 301 ? 50.069 20.356 -31.059 1.00 90.12 301 GLU A O 1
ATOM 2311 N N . ASP A 1 302 ? 51.842 21.474 -31.879 1.00 92.06 302 ASP A N 1
ATOM 2312 C CA . ASP A 1 302 ? 51.771 22.584 -30.923 1.00 92.06 302 ASP A CA 1
ATOM 2313 C C . ASP A 1 302 ? 50.466 23.396 -31.110 1.00 92.06 302 ASP A C 1
ATOM 2315 O O . ASP A 1 302 ? 49.796 23.729 -30.129 1.00 92.06 302 ASP A O 1
ATOM 2319 N N . ILE A 1 303 ? 50.047 23.667 -32.357 1.00 92.06 303 ILE A N 1
ATOM 2320 C CA . ILE A 1 303 ? 48.780 24.361 -32.667 1.00 92.06 303 ILE A CA 1
ATOM 2321 C C . ILE A 1 303 ? 47.556 23.503 -32.302 1.00 92.06 303 ILE A C 1
ATOM 2323 O O . ILE A 1 303 ? 46.590 24.046 -31.760 1.00 92.06 303 ILE A O 1
ATOM 2327 N N . ALA A 1 304 ? 47.598 22.190 -32.545 1.00 92.31 304 ALA A N 1
ATOM 2328 C CA . ALA A 1 304 ? 46.538 21.254 -32.168 1.00 92.31 304 ALA A CA 1
ATOM 2329 C C . ALA A 1 304 ? 46.314 21.258 -30.656 1.00 92.31 304 ALA A C 1
ATOM 2331 O O . ALA A 1 304 ? 45.218 21.552 -30.180 1.00 92.31 304 ALA A O 1
ATOM 2332 N N . THR A 1 305 ? 47.399 21.119 -29.896 1.00 90.62 305 THR A N 1
ATOM 2333 C CA . THR A 1 305 ? 47.386 21.206 -28.432 1.00 90.62 305 THR A CA 1
ATOM 2334 C C . THR A 1 305 ? 46.809 22.542 -27.920 1.00 90.62 305 THR A C 1
ATOM 2336 O O . THR A 1 305 ? 46.231 22.599 -26.830 1.00 90.62 305 THR A O 1
ATOM 2339 N N . GLU A 1 306 ? 46.970 23.647 -28.659 1.00 88.06 306 GLU A N 1
ATOM 2340 C CA . GLU A 1 306 ? 46.379 24.945 -28.311 1.00 88.06 306 GLU A CA 1
ATOM 2341 C C . GLU A 1 306 ? 44.870 25.021 -28.598 1.00 88.06 306 GLU A C 1
ATOM 2343 O O . GLU A 1 306 ? 44.127 25.514 -27.740 1.00 88.06 306 GLU A O 1
ATOM 2348 N N . TYR A 1 307 ? 44.387 24.543 -29.753 1.00 89.81 307 TYR A N 1
ATOM 2349 C CA . TYR A 1 307 ? 42.951 24.594 -30.051 1.00 89.81 307 TYR A CA 1
ATOM 2350 C C . TYR A 1 307 ? 42.152 23.495 -29.331 1.00 89.81 307 TYR A C 1
ATOM 2352 O O . TYR A 1 307 ? 41.020 23.759 -28.939 1.00 89.81 307 TYR A O 1
ATOM 2360 N N . GLU A 1 308 ? 42.733 22.330 -29.030 1.00 88.94 308 GLU A N 1
ATOM 2361 C CA . GLU A 1 308 ? 42.142 21.317 -28.135 1.00 88.94 308 GLU A CA 1
ATOM 2362 C C . GLU A 1 308 ? 41.867 21.912 -26.742 1.00 88.94 308 GLU A C 1
ATOM 2364 O O . GLU A 1 308 ? 40.788 21.747 -26.170 1.00 88.94 308 GLU A O 1
ATOM 2369 N N . LYS A 1 309 ? 42.803 22.709 -26.205 1.00 85.12 309 LYS A N 1
ATOM 2370 C CA . LYS A 1 309 ? 42.589 23.466 -24.956 1.00 85.12 309 LYS A CA 1
ATOM 2371 C C . LYS A 1 309 ? 41.524 24.547 -25.107 1.00 85.12 309 LYS A C 1
ATOM 2373 O O . LYS A 1 309 ? 40.775 24.789 -24.162 1.00 85.12 309 LYS A O 1
ATOM 2378 N N . ALA A 1 310 ? 41.422 25.184 -26.272 1.00 82.75 310 ALA A N 1
ATOM 2379 C CA . ALA A 1 310 ? 40.335 26.116 -26.557 1.00 82.75 310 ALA A CA 1
ATOM 2380 C C . ALA A 1 310 ? 38.968 25.410 -26.641 1.00 82.75 310 ALA A C 1
ATOM 2382 O O . ALA A 1 310 ? 37.975 25.994 -26.211 1.00 82.75 310 ALA A O 1
ATOM 2383 N N . LEU A 1 311 ? 38.916 24.165 -27.122 1.00 81.81 311 LEU A N 1
ATOM 2384 C CA . LEU A 1 311 ? 37.724 23.313 -27.152 1.00 81.81 311 LEU A CA 1
ATOM 2385 C C . LEU A 1 311 ? 37.287 22.928 -25.730 1.00 81.81 311 LEU A C 1
ATOM 2387 O O . LEU A 1 311 ? 36.149 23.185 -25.343 1.00 81.81 311 LEU A O 1
ATOM 2391 N N . MET A 1 312 ? 38.217 22.415 -24.913 1.00 80.12 312 MET A N 1
ATOM 2392 C CA . MET A 1 312 ? 37.973 22.070 -23.503 1.00 80.12 312 MET A CA 1
ATOM 2393 C C . MET A 1 312 ? 37.491 23.274 -22.679 1.00 80.12 312 MET A C 1
ATOM 2395 O O . MET A 1 312 ? 36.624 23.141 -21.819 1.00 80.12 312 MET A O 1
ATOM 2399 N N . LEU A 1 313 ? 38.015 24.469 -22.965 1.00 75.69 313 LEU A N 1
ATOM 2400 C CA . LEU A 1 313 ? 37.593 25.728 -22.345 1.00 75.69 313 LEU A CA 1
ATOM 2401 C C . LEU A 1 313 ? 36.385 26.385 -23.046 1.00 75.69 313 LEU A C 1
ATOM 2403 O O . LEU A 1 313 ? 36.148 27.570 -22.826 1.00 75.69 313 LEU A O 1
ATOM 2407 N N . ARG A 1 314 ? 35.643 25.668 -23.907 1.00 74.50 314 ARG A N 1
ATOM 2408 C CA . ARG A 1 314 ? 34.473 26.154 -24.679 1.00 74.50 314 ARG A CA 1
ATOM 2409 C C . ARG A 1 314 ? 34.684 27.504 -25.395 1.00 74.50 314 ARG A C 1
ATOM 2411 O O . ARG A 1 314 ? 33.748 28.267 -25.626 1.00 74.50 314 ARG A O 1
ATOM 2418 N N . MET A 1 315 ? 35.927 27.821 -25.757 1.00 76.88 315 MET A N 1
ATOM 2419 C CA . MET A 1 315 ? 36.307 29.036 -26.489 1.00 76.88 315 MET A CA 1
ATOM 2420 C C . MET A 1 315 ? 36.147 28.888 -28.008 1.00 76.88 315 MET A C 1
ATOM 2422 O O . MET A 1 315 ? 36.122 29.899 -28.713 1.00 76.88 315 MET A O 1
ATOM 2426 N N . ILE A 1 316 ? 36.047 27.647 -28.493 1.00 81.56 316 ILE A N 1
ATOM 2427 C CA . ILE A 1 316 ? 35.620 27.248 -29.840 1.00 81.56 316 ILE A CA 1
ATOM 2428 C C . ILE A 1 316 ? 34.553 26.145 -29.715 1.00 81.56 316 ILE A C 1
ATOM 2430 O O . ILE A 1 316 ? 34.504 25.453 -28.702 1.00 81.56 316 ILE A O 1
ATOM 2434 N N . GLY A 1 317 ? 33.669 26.017 -30.710 1.00 77.50 317 GLY A N 1
ATOM 2435 C CA . GLY A 1 317 ? 32.606 24.994 -30.712 1.00 77.50 317 GLY A CA 1
ATOM 2436 C C . GLY A 1 317 ? 33.087 23.629 -31.218 1.00 77.50 317 GLY A C 1
ATOM 2437 O O . GLY A 1 317 ? 34.121 23.560 -31.880 1.00 77.50 317 GLY A O 1
ATOM 2438 N N . ILE A 1 318 ? 32.319 22.563 -30.973 1.00 78.31 318 ILE A N 1
ATOM 2439 C CA . ILE A 1 318 ? 32.689 21.184 -31.352 1.00 78.31 318 ILE A CA 1
ATOM 2440 C C . ILE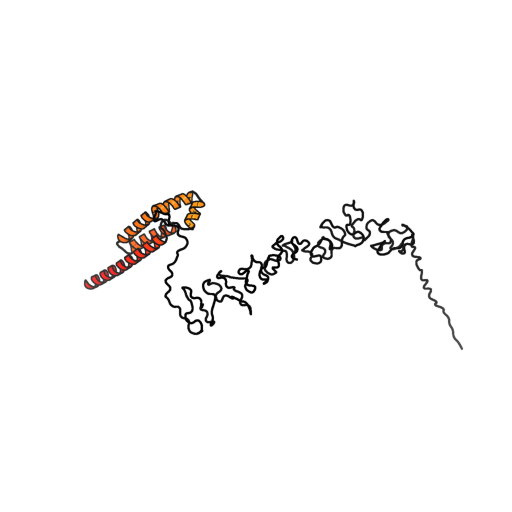 A 1 318 ? 32.875 21.053 -32.873 1.00 78.31 318 ILE A C 1
ATOM 2442 O O . ILE A 1 318 ? 33.951 20.657 -33.318 1.00 78.31 318 ILE A O 1
ATOM 2446 N N . HIS A 1 319 ? 31.925 21.542 -33.678 1.00 68.44 319 HIS A N 1
ATOM 2447 C CA . HIS A 1 319 ? 32.059 21.608 -35.144 1.00 68.44 319 HIS A CA 1
ATOM 2448 C C . HIS A 1 319 ? 33.287 22.406 -35.626 1.00 68.44 319 HIS A C 1
ATOM 2450 O O . HIS A 1 319 ? 33.886 22.079 -36.651 1.00 68.44 319 HIS A O 1
ATOM 2456 N N . HIS A 1 320 ? 33.705 23.440 -34.884 1.00 79.38 320 HIS A N 1
ATOM 2457 C CA . HIS A 1 320 ? 34.938 24.173 -35.186 1.00 79.38 320 HIS A CA 1
ATOM 2458 C C . HIS A 1 320 ? 36.183 23.327 -34.881 1.00 79.38 320 HIS A C 1
ATOM 2460 O O . HIS A 1 320 ? 37.129 23.356 -35.662 1.00 79.38 320 HIS A O 1
ATOM 2466 N N . GLY A 1 321 ? 36.163 22.542 -33.800 1.00 82.56 321 GLY A N 1
ATOM 2467 C CA . GLY A 1 321 ? 37.188 21.542 -33.491 1.00 82.56 321 GLY A CA 1
ATOM 2468 C C . GLY A 1 321 ? 37.321 20.488 -34.586 1.00 82.56 321 GLY A C 1
ATOM 2469 O O . GLY A 1 321 ? 38.405 20.324 -35.132 1.00 82.56 321 GLY A O 1
ATOM 2470 N N . LEU A 1 322 ? 36.214 19.856 -34.988 1.00 82.12 322 LEU A N 1
ATOM 2471 C CA . LEU A 1 322 ? 36.189 18.859 -36.070 1.00 82.12 322 LEU A CA 1
ATOM 2472 C C . LEU A 1 322 ? 36.724 19.425 -37.397 1.00 82.12 322 LEU A C 1
ATOM 2474 O O . LEU A 1 322 ? 37.480 18.766 -38.110 1.00 82.12 322 LEU A O 1
ATOM 2478 N N . ARG A 1 323 ? 36.390 20.682 -37.717 1.00 82.94 323 ARG A N 1
ATOM 2479 C CA . ARG A 1 323 ? 36.914 21.375 -38.902 1.00 82.94 323 ARG A CA 1
ATOM 2480 C C . ARG A 1 323 ? 38.414 21.685 -38.804 1.00 82.94 323 ARG A C 1
ATOM 2482 O O . ARG A 1 323 ? 39.092 21.658 -39.830 1.00 82.94 323 ARG A O 1
ATOM 2489 N N . LEU A 1 324 ? 38.932 21.977 -37.609 1.00 86.31 324 LEU A N 1
ATOM 2490 C CA . LEU A 1 324 ? 40.366 22.176 -37.373 1.00 86.31 324 LEU A CA 1
ATOM 2491 C C . LEU A 1 324 ? 41.140 20.850 -37.413 1.00 86.31 324 LEU A C 1
ATOM 2493 O O . LEU A 1 324 ? 42.188 20.812 -38.048 1.00 86.31 324 LEU A O 1
ATOM 2497 N N . GLU A 1 325 ? 40.600 19.763 -36.852 1.00 88.94 325 GLU A N 1
ATOM 2498 C CA . GLU A 1 325 ? 41.185 18.415 -36.955 1.00 88.94 325 GLU A CA 1
ATOM 2499 C C . GLU A 1 325 ? 41.235 17.913 -38.404 1.00 88.94 325 GLU A C 1
ATOM 2501 O O . GLU A 1 325 ? 42.263 17.395 -38.837 1.00 88.94 325 GLU A O 1
ATOM 2506 N N . ARG A 1 326 ? 40.183 18.147 -39.205 1.00 90.00 326 ARG A N 1
ATOM 2507 C CA . ARG A 1 326 ? 40.217 17.830 -40.645 1.00 90.00 326 ARG A CA 1
ATOM 2508 C C . ARG A 1 326 ? 41.362 18.562 -41.354 1.00 90.00 326 ARG A C 1
ATOM 2510 O O . ARG A 1 326 ? 42.145 17.931 -42.054 1.00 90.00 326 ARG A O 1
ATOM 2517 N N . LEU A 1 327 ? 41.498 19.872 -41.126 1.00 84.75 327 LEU A N 1
ATOM 2518 C CA . LEU A 1 327 ? 42.594 20.666 -41.697 1.00 84.75 327 LEU A CA 1
ATOM 2519 C C . LEU A 1 327 ? 43.972 20.207 -41.195 1.00 84.75 327 LEU A C 1
ATOM 2521 O O . LEU A 1 327 ? 44.917 20.164 -41.975 1.00 84.75 327 LEU A O 1
ATOM 2525 N N . ARG A 1 328 ? 44.099 19.858 -39.910 1.00 91.44 328 ARG A N 1
ATOM 2526 C CA . ARG A 1 328 ? 45.327 19.308 -39.318 1.00 91.44 328 ARG A CA 1
ATOM 2527 C C . ARG A 1 328 ? 45.743 18.018 -40.029 1.00 91.44 328 ARG A C 1
ATOM 2529 O O . ARG A 1 328 ? 46.899 17.927 -40.426 1.00 91.44 328 ARG A O 1
ATOM 2536 N N . SER A 1 329 ? 44.815 17.078 -40.226 1.00 89.88 329 SER A N 1
ATOM 2537 C CA . SER A 1 329 ? 45.072 15.822 -40.946 1.00 89.88 329 SER A CA 1
ATOM 2538 C C . SER A 1 329 ? 45.509 16.079 -42.390 1.00 89.88 329 SER A C 1
ATOM 2540 O O . SER A 1 329 ? 46.552 15.585 -42.804 1.00 89.88 329 SER A O 1
ATOM 2542 N N . GLU A 1 330 ? 44.775 16.928 -43.125 1.00 87.50 330 GLU A N 1
ATOM 2543 C CA . GLU A 1 330 ? 45.118 17.310 -44.505 1.00 87.50 330 GLU A CA 1
ATOM 2544 C C . GLU A 1 330 ? 46.536 17.900 -44.618 1.00 87.50 330 GLU A C 1
ATOM 2546 O O . GLU A 1 330 ? 47.246 17.632 -45.589 1.00 87.50 330 GLU A O 1
ATOM 2551 N N . PHE A 1 331 ? 46.973 18.705 -43.642 1.00 85.56 331 PHE A N 1
ATOM 2552 C CA . PHE A 1 331 ? 48.335 19.237 -43.643 1.00 85.56 331 PHE A CA 1
ATOM 2553 C C . PHE A 1 331 ? 49.379 18.194 -43.243 1.00 85.56 331 PHE A C 1
ATOM 2555 O O . PHE A 1 331 ? 50.457 18.192 -43.836 1.00 85.56 331 PHE A O 1
ATOM 2562 N N . ASP A 1 332 ? 49.093 17.312 -42.286 1.00 85.56 332 ASP A N 1
ATOM 2563 C CA . ASP A 1 332 ? 50.065 16.319 -41.825 1.00 85.56 332 ASP A CA 1
ATOM 2564 C C . ASP A 1 332 ? 50.435 15.303 -42.923 1.00 85.56 332 ASP A C 1
ATOM 2566 O O . ASP A 1 332 ? 51.620 15.018 -43.132 1.00 85.56 332 ASP A O 1
ATOM 2570 N N . ASP A 1 333 ? 49.451 14.878 -43.723 1.00 87.31 333 ASP A N 1
ATOM 2571 C CA . ASP A 1 333 ? 49.655 14.058 -44.927 1.00 87.31 333 ASP A CA 1
ATOM 2572 C C . ASP A 1 333 ? 50.586 14.753 -45.943 1.00 87.31 333 ASP A C 1
ATOM 2574 O O . ASP A 1 333 ? 51.484 14.141 -46.532 1.00 87.31 333 ASP A O 1
ATOM 2578 N N . VAL A 1 334 ? 50.420 16.069 -46.133 1.00 85.88 334 VAL A N 1
ATOM 2579 C CA . VAL A 1 334 ? 51.270 16.875 -47.028 1.00 85.88 334 VAL A CA 1
ATOM 2580 C C . VAL A 1 334 ? 52.708 16.965 -46.507 1.00 85.88 334 VAL A C 1
ATOM 2582 O O . VAL A 1 334 ? 53.649 16.943 -47.309 1.00 85.88 334 VAL A O 1
ATOM 2585 N N . PHE A 1 335 ? 52.908 17.041 -45.187 1.00 84.75 335 PHE A N 1
ATOM 2586 C CA . PHE A 1 335 ? 54.246 16.998 -44.590 1.00 84.75 335 PHE A CA 1
ATOM 2587 C C . PHE A 1 335 ? 54.902 15.626 -44.754 1.00 84.75 335 PHE A C 1
ATOM 2589 O O . PHE A 1 335 ? 56.081 15.576 -45.106 1.00 84.75 335 PHE A O 1
ATOM 2596 N N . GLU A 1 336 ? 54.153 14.533 -44.604 1.00 83.81 336 GLU A N 1
ATOM 2597 C CA . GLU A 1 336 ? 54.664 13.173 -44.802 1.00 83.81 336 GLU A CA 1
ATOM 2598 C C . GLU A 1 336 ? 55.169 12.945 -46.231 1.00 83.81 336 GLU A C 1
ATOM 2600 O O . GLU A 1 336 ? 56.314 12.534 -46.440 1.00 83.81 336 GLU A O 1
ATOM 2605 N N . VAL A 1 337 ? 54.355 13.304 -47.231 1.00 83.81 337 VAL A N 1
ATOM 2606 C CA . VAL A 1 337 ? 54.725 13.199 -48.651 1.00 83.81 337 VAL A CA 1
ATOM 2607 C C . VAL A 1 337 ? 55.949 14.062 -48.969 1.00 83.81 337 VAL A C 1
ATOM 2609 O O . VAL A 1 337 ? 56.860 13.619 -49.675 1.00 83.81 337 VAL A O 1
ATOM 2612 N N . ARG A 1 338 ? 56.012 15.289 -48.439 1.00 81.88 338 ARG A N 1
ATOM 2613 C CA . ARG A 1 338 ? 57.145 16.198 -48.657 1.00 81.88 338 ARG A CA 1
ATOM 2614 C C . ARG A 1 338 ? 58.437 15.654 -48.053 1.00 81.88 338 ARG A C 1
ATOM 2616 O O . ARG A 1 338 ? 59.484 15.707 -48.702 1.00 81.88 338 ARG A O 1
ATOM 2623 N N . ASP A 1 339 ? 58.376 15.157 -46.825 1.00 81.81 339 ASP A N 1
ATOM 2624 C CA . ASP A 1 339 ? 59.555 14.688 -46.110 1.00 81.81 339 ASP A CA 1
ATOM 2625 C C . ASP A 1 339 ? 60.062 13.364 -46.724 1.00 81.81 339 ASP A C 1
ATOM 2627 O O . ASP A 1 339 ? 61.273 13.229 -46.920 1.00 81.81 339 ASP A O 1
ATOM 2631 N N . ALA A 1 340 ? 59.167 12.477 -47.189 1.00 81.00 340 ALA A N 1
ATOM 2632 C CA . ALA A 1 340 ? 59.507 11.284 -47.977 1.00 81.00 340 ALA A CA 1
ATOM 2633 C C . ALA A 1 340 ? 60.221 11.623 -49.302 1.00 81.00 340 ALA A C 1
ATOM 2635 O O . ALA A 1 340 ? 61.281 11.067 -49.595 1.00 81.00 340 ALA A O 1
ATOM 2636 N N . ILE A 1 341 ? 59.704 12.591 -50.073 1.00 79.81 341 ILE A N 1
ATOM 2637 C CA . ILE A 1 341 ? 60.366 13.086 -51.296 1.00 79.81 341 ILE A CA 1
ATOM 2638 C C . ILE A 1 341 ? 61.748 13.681 -50.970 1.00 79.81 341 ILE A C 1
ATOM 2640 O O . ILE A 1 341 ? 62.706 13.463 -51.710 1.00 79.81 341 ILE A O 1
ATOM 2644 N N . SER A 1 342 ? 61.883 14.396 -49.848 1.00 75.81 342 SER A N 1
ATOM 2645 C CA . SER A 1 342 ? 63.165 14.974 -49.421 1.00 75.81 342 SER A CA 1
ATOM 2646 C C . SER A 1 342 ? 64.207 13.936 -48.983 1.00 75.81 342 SER A C 1
ATOM 2648 O O . SER A 1 342 ? 65.402 14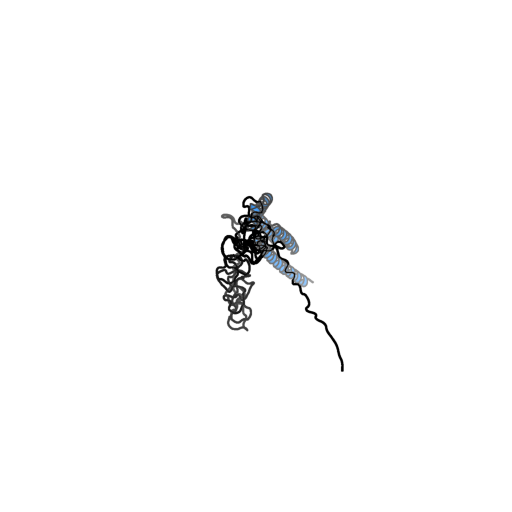.232 -49.020 1.00 75.81 342 SER A O 1
ATOM 2650 N N . GLY A 1 343 ? 63.765 12.747 -48.557 1.00 75.12 343 GLY A N 1
ATOM 2651 C CA . GLY A 1 343 ? 64.626 11.593 -48.299 1.00 75.12 343 GLY A CA 1
ATOM 2652 C C . GLY A 1 343 ? 65.156 11.011 -49.605 1.00 75.12 343 GLY A C 1
ATOM 2653 O O . GLY A 1 343 ? 66.364 10.979 -49.806 1.00 75.12 343 GLY A O 1
ATOM 2654 N N . ILE A 1 344 ? 64.251 10.696 -50.538 1.00 74.56 344 ILE A N 1
ATOM 2655 C CA . ILE A 1 344 ? 64.591 10.121 -51.852 1.00 74.56 344 ILE A CA 1
ATOM 2656 C C . ILE A 1 344 ? 65.605 10.991 -52.614 1.00 74.56 344 ILE A C 1
ATOM 2658 O O . ILE A 1 344 ? 66.557 10.466 -53.177 1.00 74.56 344 ILE A O 1
ATOM 2662 N N . ILE A 1 345 ? 65.451 12.320 -52.589 1.00 70.19 345 ILE A N 1
ATOM 2663 C CA . ILE A 1 345 ? 66.383 13.240 -53.270 1.00 70.19 345 ILE A CA 1
ATOM 2664 C C . ILE A 1 345 ? 67.788 13.226 -52.637 1.00 70.19 345 ILE A C 1
ATOM 2666 O O . ILE A 1 345 ? 68.768 13.436 -53.343 1.00 70.19 345 ILE A O 1
ATOM 2670 N N . LYS A 1 346 ? 67.916 12.968 -51.328 1.00 66.62 346 LYS A N 1
ATOM 2671 C CA . LYS A 1 346 ? 69.232 12.842 -50.672 1.00 66.62 346 LYS A CA 1
ATOM 2672 C C . LYS A 1 346 ? 69.900 11.509 -50.989 1.00 66.62 346 LYS A C 1
ATOM 2674 O O . LYS A 1 346 ? 71.108 11.489 -51.187 1.00 66.62 346 LYS A O 1
ATOM 2679 N N . ASP A 1 347 ? 69.113 10.442 -51.095 1.00 62.66 347 ASP A N 1
ATOM 2680 C CA . ASP A 1 347 ? 69.594 9.110 -51.474 1.00 62.66 347 ASP A CA 1
ATOM 2681 C C . ASP A 1 347 ? 70.034 9.035 -52.959 1.00 62.66 347 ASP A C 1
ATOM 2683 O O . ASP A 1 347 ? 70.683 8.070 -53.356 1.00 62.66 347 ASP A O 1
ATOM 2687 N N . GLU A 1 348 ? 69.712 10.046 -53.783 1.00 61.06 348 GLU A N 1
ATOM 2688 C CA . GLU A 1 348 ? 70.223 10.218 -55.157 1.00 61.06 348 GLU A CA 1
ATOM 2689 C C . GLU A 1 348 ? 71.470 11.136 -55.260 1.00 61.06 348 GLU A C 1
ATOM 2691 O O . GLU A 1 348 ? 72.061 11.226 -56.340 1.00 61.06 348 GLU A O 1
ATOM 2696 N N . GLU A 1 349 ? 71.887 11.814 -54.177 1.00 57.00 349 GLU A N 1
ATOM 2697 C CA . GLU A 1 349 ? 73.071 12.703 -54.145 1.00 57.00 349 GLU A CA 1
ATOM 2698 C C . GLU A 1 349 ? 74.304 1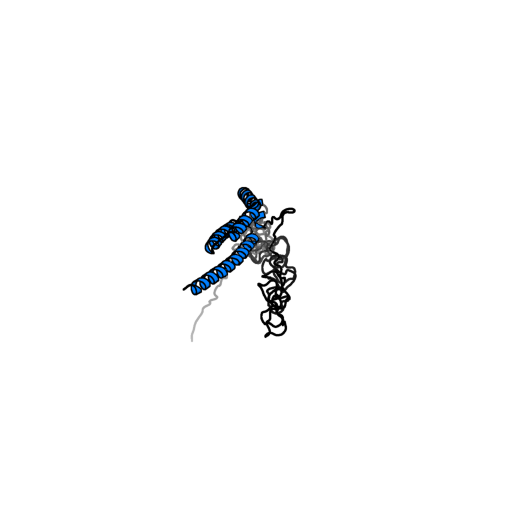2.121 -53.399 1.00 57.00 349 GLU A C 1
ATOM 2700 O O . GLU A 1 349 ? 75.376 12.735 -53.466 1.00 57.00 349 GLU A O 1
ATOM 2705 N N . GLU A 1 350 ? 74.195 10.950 -52.746 1.00 50.22 350 GLU A N 1
ATOM 2706 C CA . GLU A 1 350 ? 75.328 10.149 -52.203 1.00 50.22 350 GLU A CA 1
ATOM 2707 C C . GLU A 1 350 ? 75.808 9.023 -53.151 1.00 50.22 350 GLU A C 1
ATOM 2709 O O . GLU A 1 350 ? 77.048 8.827 -53.220 1.00 50.22 350 GLU A O 1
#

Foldseek 3Di:
DDDDDDDDDPPPPPPPPPPQDQQQPQPDGCVQAPQRNHHHDHHDDCVQQQCRRNAGQPPGDQQSNPLPAGCPPVDPRHAPPRRAAPCADDPPHHRAHQQCPLRHHPVQAPCSNFSQAGDQQCPQSAGCRPVGDLHAPPRNQADPAAPPGHRAHQQCRLRDHPVQALASNFSQARAQQCNLNAHCRPPDPGDSHAPDRHDSQARDQQCPLSFGCHPDQDGHAPCRNDSVGRDDDPDDPDPPPPPDWDDDPPDPFTDDPVLVVQCPPDDVSVVVSVVLRVCAVVVLVVLVVQLVVDDDLVSLVVSLVVVVVCPVVSSYDPVSNVVSVVSSVVVVVVRVVVVVVVVVVVVVVD